Protein AF-A0A329B4J7-F1 (afdb_monomer)

pLDDT: mean 70.54, std 18.76, range [39.28, 95.19]

Foldseek 3Di:
DDPVVVLVVLVVLLVVLLVQLLVCVPPNVPSNLVSLVVNVVSLVVNVVVVVVCPPDDDDLDDDPVCVPPPDLVVVLSVLVVVLSVLSVQLSVLSVCLVDVLPVVVVVVVVVDPPPPPDDDDDDPPPSVVVSVVVNVVSVVSNVVSSVVSVVSVVVSVCSVVVVCVVVVVCVVVDDDDPPPPDDDDDDDDDDDDDD

Solvent-accessible surface area (backbone atoms only — not comparable to full-atom values): 11737 Å² total; per-residue (Å²): 133,67,69,72,57,57,57,50,49,57,48,52,51,46,52,52,36,47,49,50,23,61,72,21,54,84,89,28,56,71,58,17,52,55,28,46,54,51,37,52,54,50,48,52,52,48,51,52,59,63,67,68,58,78,82,83,77,78,69,94,66,74,54,80,79,50,76,74,47,96,42,73,71,50,54,54,49,53,50,53,51,50,38,53,50,27,53,51,49,26,51,50,41,51,57,49,66,76,55,36,79,57,56,51,51,51,52,51,60,70,67,51,73,89,83,77,84,71,87,78,89,88,78,78,61,65,66,54,50,54,48,53,53,50,52,53,52,44,50,55,49,27,54,52,32,46,54,52,30,51,52,48,50,50,50,50,52,48,53,57,61,67,70,51,55,75,67,55,48,52,70,70,56,55,81,76,77,75,78,77,78,81,74,81,82,81,79,87,80,80,84,84,86,80,134

Secondary structure (DSSP, 8-state):
--HHHHHHHHHHHHHHHHHHHHHTTTT-HHHHHHHHHHHHHHHHHHHHHHHTT-S----SS--TTTTT---HHHHHHHHHHHHHHHHHHHHHHHHHHHHHHHHHHHHHHTTS-TT-----S---SHHHHHHHHHHHHHHHHHHHHHHHHHHHHHHHHHHHHHHSHHHHHHHHS---------PPPPPPPPP----

Sequence (195 aa):
MLPFTRFRLLHWSLVIVFLVAYLTGDDGELLHVWTGYALIALLVVRLLVSLSGAAGFSPLIPRRATLRARNATTASRVLVLALVLGIIGTSVSGVLMIDNARAIGLAAAQAVPAAHASDGDDADGDERDAGLIASGSLEELHEFLANATLALAGLHVVLLFGWRRPLALTTLFGPGRRRTVSRPAATPSTPSAES

Radius of gyration: 30.39 Å; Cα contacts (8 Å, |Δi|>4): 72; chains: 1; bounding box: 97×36×99 Å

Mean predicted aligned error: 16.51 Å

Structure (mmCIF, N/CA/C/O backbone):
data_AF-A0A329B4J7-F1
#
_entry.id   AF-A0A329B4J7-F1
#
loop_
_atom_site.group_PDB
_atom_site.id
_atom_site.type_symbol
_atom_site.label_atom_id
_atom_site.label_alt_id
_atom_site.label_comp_id
_atom_site.label_asym_id
_atom_site.label_entity_id
_atom_site.label_seq_id
_atom_site.pdbx_PDB_ins_code
_atom_site.Cartn_x
_atom_site.Cartn_y
_atom_site.Cartn_z
_atom_site.occupancy
_atom_site.B_iso_or_equiv
_atom_site.auth_seq_id
_atom_site.auth_comp_id
_atom_site.auth_asym_id
_atom_site.auth_atom_id
_atom_site.pdbx_PDB_model_num
ATOM 1 N N . MET A 1 1 ? -12.438 19.976 10.744 1.00 49.81 1 MET A N 1
ATOM 2 C CA . MET A 1 1 ? -12.552 18.816 9.827 1.00 49.81 1 MET A CA 1
ATOM 3 C C . MET A 1 1 ? -12.081 17.568 10.561 1.00 49.81 1 MET A C 1
ATOM 5 O O . MET A 1 1 ? -10.954 17.559 11.041 1.00 49.81 1 MET A O 1
ATOM 9 N N . LEU A 1 2 ? -12.969 16.590 10.752 1.00 49.59 2 LEU A N 1
ATOM 10 C CA . LEU A 1 2 ? -12.799 15.501 11.722 1.00 49.59 2 LEU A CA 1
ATOM 11 C C . LEU A 1 2 ? -11.605 14.588 11.363 1.00 49.59 2 LEU A C 1
ATOM 13 O O . LEU A 1 2 ? -11.504 14.150 10.215 1.00 49.59 2 LEU A O 1
ATOM 17 N N . PRO A 1 3 ? -10.715 14.265 12.322 1.00 60.75 3 PRO A N 1
ATOM 18 C CA . PRO A 1 3 ? -9.494 13.486 12.082 1.00 60.75 3 PRO A CA 1
ATOM 19 C C . PRO A 1 3 ? -9.776 12.120 11.440 1.00 60.75 3 PRO A C 1
ATOM 21 O O . PRO A 1 3 ? -9.028 11.685 10.571 1.00 60.75 3 PRO A O 1
ATOM 24 N N . PHE A 1 4 ? -10.908 11.493 11.771 1.00 60.47 4 PHE A N 1
ATOM 25 C CA . PHE A 1 4 ? -11.341 10.204 11.222 1.00 60.47 4 PHE A CA 1
ATOM 26 C C . PHE A 1 4 ? -11.465 10.168 9.693 1.00 60.47 4 PHE A C 1
ATOM 28 O O . PHE A 1 4 ? -11.165 9.140 9.083 1.00 60.47 4 PHE A O 1
ATOM 35 N N . THR A 1 5 ? -11.867 11.271 9.056 1.00 68.25 5 THR A N 1
ATOM 36 C CA . THR A 1 5 ? -11.994 11.325 7.593 1.00 68.25 5 THR A CA 1
ATOM 37 C C . THR A 1 5 ? -10.620 11.300 6.930 1.00 68.25 5 THR A C 1
ATOM 39 O O 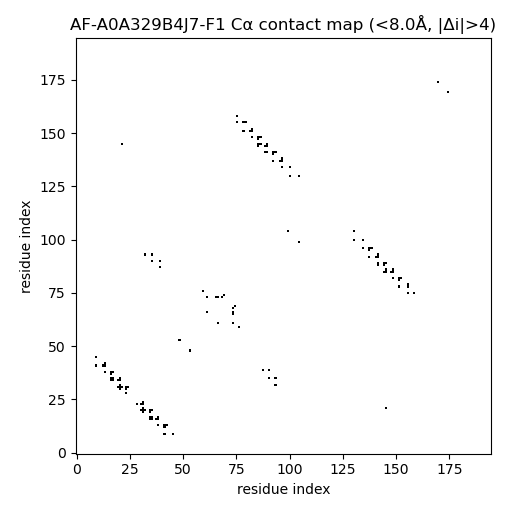. THR A 1 5 ? -10.436 10.603 5.939 1.00 68.25 5 THR A O 1
ATOM 42 N N . ARG A 1 6 ? -9.620 11.969 7.521 1.00 75.19 6 ARG A N 1
ATOM 43 C CA . ARG A 1 6 ? -8.251 12.034 6.980 1.00 75.19 6 ARG A CA 1
ATOM 44 C C . ARG A 1 6 ? -7.589 10.656 6.930 1.00 75.19 6 ARG A C 1
ATOM 46 O O . ARG A 1 6 ? -6.992 10.303 5.922 1.00 75.19 6 ARG A O 1
ATOM 53 N N . PHE A 1 7 ? -7.761 9.844 7.974 1.00 76.69 7 PHE A N 1
ATOM 54 C CA . PHE A 1 7 ? -7.221 8.478 8.014 1.00 76.69 7 PHE A CA 1
ATOM 55 C C . PHE A 1 7 ? -7.860 7.549 6.983 1.00 76.69 7 PHE A C 1
ATOM 57 O O . PHE A 1 7 ? -7.169 6.734 6.370 1.00 76.69 7 PHE A O 1
ATOM 64 N N . ARG A 1 8 ? -9.179 7.665 6.790 1.00 82.44 8 ARG A N 1
ATOM 65 C CA . ARG A 1 8 ? -9.894 6.889 5.771 1.00 82.44 8 ARG A CA 1
ATOM 66 C C . ARG A 1 8 ? -9.455 7.304 4.377 1.00 82.44 8 ARG A C 1
ATOM 68 O O . ARG A 1 8 ? -9.167 6.424 3.580 1.00 82.44 8 ARG A O 1
ATOM 75 N N . LEU A 1 9 ? -9.341 8.606 4.121 1.00 85.81 9 LEU A N 1
ATOM 76 C CA . LEU A 1 9 ? -8.836 9.125 2.853 1.00 85.81 9 LEU A CA 1
ATOM 77 C C . LEU A 1 9 ? -7.431 8.586 2.567 1.00 85.81 9 LEU A C 1
ATOM 79 O O . LEU A 1 9 ? -7.257 7.935 1.551 1.00 85.81 9 LEU A O 1
ATOM 83 N N . LEU A 1 10 ? -6.478 8.719 3.497 1.00 86.38 10 LEU A N 1
ATOM 84 C CA . LEU A 1 10 ? -5.117 8.186 3.318 1.00 86.38 10 LEU A CA 1
ATOM 85 C C . LEU A 1 10 ? -5.090 6.669 3.083 1.00 86.38 10 LEU A C 1
ATOM 87 O O . LEU A 1 10 ? -4.273 6.176 2.312 1.00 86.38 10 LEU A O 1
ATOM 91 N N . HIS A 1 11 ? -5.961 5.909 3.751 1.00 87.62 11 HIS A N 1
ATOM 92 C CA . HIS A 1 11 ? -6.064 4.470 3.519 1.00 87.62 11 HIS A CA 1
ATOM 93 C C . HIS A 1 11 ? -6.611 4.140 2.132 1.00 87.62 11 HIS A C 1
ATOM 95 O O . HIS A 1 11 ? -5.997 3.345 1.430 1.00 87.62 11 HIS A O 1
ATOM 101 N N . TRP A 1 12 ? -7.725 4.758 1.739 1.00 91.62 12 TRP A N 1
ATOM 102 C CA . TRP A 1 12 ? -8.333 4.534 0.431 1.00 91.62 12 TRP A CA 1
ATOM 103 C C . TRP A 1 12 ? -7.434 5.020 -0.703 1.00 91.62 12 TRP A C 1
ATOM 105 O O . TRP A 1 12 ? -7.311 4.319 -1.698 1.00 91.62 12 TRP A O 1
ATOM 115 N N . SER A 1 13 ? -6.734 6.144 -0.532 1.00 91.50 13 SER A N 1
ATOM 116 C CA . SER A 1 13 ? -5.710 6.600 -1.475 1.00 91.50 13 SER A CA 1
ATOM 117 C C . SER A 1 13 ? -4.606 5.559 -1.645 1.00 91.50 13 SER A C 1
ATOM 119 O O . SER A 1 13 ? -4.257 5.242 -2.774 1.00 91.50 13 SER A O 1
ATOM 121 N N . LEU A 1 14 ? -4.101 4.977 -0.551 1.00 91.50 14 LEU A N 1
ATOM 122 C CA . LEU A 1 14 ? -3.065 3.942 -0.616 1.00 91.50 14 LEU A CA 1
ATOM 123 C C . LEU A 1 14 ? -3.562 2.674 -1.327 1.00 91.50 14 LEU A C 1
ATOM 125 O O . LEU A 1 14 ? -2.832 2.109 -2.129 1.00 91.50 14 LEU A O 1
ATOM 129 N N . VAL A 1 15 ? -4.810 2.264 -1.079 1.00 92.81 15 VAL A N 1
ATOM 130 C CA . VAL A 1 15 ? -5.433 1.119 -1.766 1.00 92.81 15 VAL A CA 1
ATOM 131 C C . VAL A 1 15 ? -5.601 1.390 -3.262 1.00 92.81 15 VAL A C 1
ATOM 133 O O . VAL A 1 15 ? -5.251 0.536 -4.067 1.00 92.81 15 VAL A O 1
ATOM 136 N N . ILE A 1 16 ? -6.114 2.565 -3.638 1.00 94.31 16 ILE A N 1
ATOM 137 C CA . ILE A 1 16 ? -6.333 2.930 -5.044 1.00 94.31 16 ILE A CA 1
ATOM 138 C C . ILE A 1 16 ? -4.999 2.998 -5.784 1.00 94.31 16 ILE A C 1
ATOM 140 O O . ILE A 1 16 ? -4.868 2.381 -6.833 1.00 94.31 16 ILE A O 1
ATOM 144 N N . VAL A 1 17 ? -4.004 3.700 -5.236 1.00 95.19 17 VAL A N 1
ATOM 145 C CA . VAL A 1 17 ? -2.692 3.832 -5.884 1.00 95.19 17 VAL A CA 1
ATOM 146 C C . VAL A 1 17 ? -1.991 2.479 -5.989 1.00 95.19 17 VAL A C 1
ATOM 148 O O . VAL A 1 17 ? -1.454 2.175 -7.046 1.00 95.19 17 VAL A O 1
ATOM 151 N N . PHE A 1 18 ? -2.052 1.640 -4.948 1.00 93.31 18 PHE A N 1
ATOM 152 C CA . PHE A 1 18 ? -1.517 0.276 -5.004 1.00 93.31 18 PHE A CA 1
ATOM 153 C C . PHE A 1 18 ? -2.190 -0.561 -6.098 1.00 93.31 18 PHE A C 1
ATOM 155 O O . PHE A 1 18 ? -1.509 -1.250 -6.849 1.00 93.31 18 PHE A O 1
ATOM 162 N N . LEU A 1 19 ? -3.520 -0.490 -6.207 1.00 93.38 19 LEU A N 1
ATOM 163 C CA . LEU A 1 19 ? -4.261 -1.243 -7.215 1.00 93.38 19 LEU A CA 1
ATOM 164 C C . LEU A 1 19 ? -3.943 -0.759 -8.633 1.00 93.38 19 LEU A C 1
ATOM 166 O O . LEU A 1 19 ? -3.767 -1.585 -9.519 1.00 93.38 19 LEU A O 1
ATOM 170 N N . VAL A 1 20 ? -3.849 0.558 -8.843 1.00 94.56 20 VAL A N 1
ATOM 171 C CA . VAL A 1 20 ? -3.441 1.116 -10.139 1.00 94.56 20 VAL A CA 1
ATOM 172 C C . VAL A 1 20 ? -2.029 0.652 -10.479 1.00 94.56 20 VAL A C 1
ATOM 174 O O . VAL A 1 20 ? -1.850 0.122 -11.565 1.00 94.56 20 VAL A O 1
ATOM 177 N N . ALA A 1 21 ? -1.074 0.757 -9.547 1.00 93.00 21 ALA A N 1
ATOM 178 C CA . ALA A 1 21 ? 0.297 0.300 -9.762 1.00 93.00 21 ALA A CA 1
ATOM 179 C C . ALA A 1 21 ? 0.350 -1.182 -10.159 1.00 93.00 21 ALA A C 1
ATOM 181 O O . ALA A 1 21 ? 1.019 -1.527 -11.127 1.00 93.00 21 ALA A O 1
ATOM 182 N N . TYR A 1 22 ? -0.399 -2.046 -9.466 1.00 90.88 22 TYR A N 1
ATOM 183 C CA . TYR A 1 22 ? -0.470 -3.471 -9.794 1.00 90.88 22 TYR A CA 1
ATOM 184 C C . TYR A 1 22 ? -1.041 -3.720 -11.198 1.00 90.88 22 TYR A C 1
ATOM 186 O O . TYR A 1 22 ? -0.472 -4.485 -11.963 1.00 90.88 22 TYR A O 1
ATOM 194 N N . LEU A 1 23 ? -2.137 -3.045 -11.563 1.00 92.31 23 LEU A N 1
ATOM 195 C CA . LEU A 1 23 ? -2.777 -3.218 -12.873 1.00 92.31 23 LEU A CA 1
ATOM 196 C C . LEU A 1 23 ? -1.964 -2.633 -14.033 1.00 92.31 23 LEU A C 1
ATOM 198 O O . LEU A 1 23 ? -2.123 -3.075 -15.164 1.00 92.31 23 LEU A O 1
ATOM 202 N N . THR A 1 24 ? -1.131 -1.624 -13.778 1.00 92.31 24 THR A N 1
ATOM 203 C CA . THR A 1 24 ? -0.267 -1.016 -14.798 1.00 92.31 24 THR A CA 1
ATOM 204 C C . THR A 1 24 ? 1.116 -1.660 -14.878 1.00 92.31 24 THR A C 1
ATOM 206 O O . THR A 1 24 ? 1.938 -1.159 -15.635 1.00 92.31 24 THR A O 1
ATOM 209 N N . GLY A 1 25 ? 1.395 -2.707 -14.091 1.00 85.75 25 GLY A N 1
ATOM 210 C CA . GLY A 1 25 ? 2.714 -3.346 -14.024 1.00 85.75 25 GLY A CA 1
ATOM 211 C C . GLY A 1 25 ? 3.194 -3.919 -15.357 1.00 85.75 25 GLY A C 1
ATOM 212 O O . GLY A 1 25 ? 4.357 -3.738 -15.691 1.00 85.75 25 GLY A O 1
ATOM 213 N N . ASP A 1 26 ? 2.286 -4.511 -16.137 1.00 81.62 26 ASP A N 1
ATOM 214 C CA . ASP A 1 26 ? 2.650 -5.237 -17.361 1.00 81.62 26 ASP A CA 1
ATOM 215 C C . ASP A 1 26 ? 2.710 -4.323 -18.602 1.00 81.62 26 ASP A C 1
ATOM 217 O O . ASP A 1 26 ? 3.694 -4.316 -19.335 1.00 81.62 26 ASP A O 1
ATOM 221 N N . ASP A 1 27 ? 1.670 -3.510 -18.833 1.00 80.94 27 ASP A N 1
ATOM 222 C CA . ASP A 1 27 ? 1.519 -2.707 -20.065 1.00 80.94 27 ASP A CA 1
ATOM 223 C C . ASP A 1 27 ? 1.862 -1.215 -19.883 1.00 80.94 27 ASP A C 1
ATOM 225 O O . ASP A 1 27 ? 1.901 -0.438 -20.840 1.00 80.94 27 ASP A O 1
ATOM 229 N N . GLY A 1 28 ? 2.037 -0.770 -18.638 1.00 81.25 28 GLY A N 1
ATOM 230 C CA . GLY A 1 28 ? 2.017 0.640 -18.260 1.00 81.25 28 GLY A CA 1
ATOM 231 C C . GLY A 1 28 ? 3.245 1.080 -17.480 1.00 81.25 28 GLY A C 1
ATOM 232 O O . GLY A 1 28 ? 3.077 1.832 -16.525 1.00 81.25 28 GLY A O 1
ATOM 233 N N . GLU A 1 29 ? 4.448 0.659 -17.880 1.00 82.12 29 GLU A N 1
ATOM 234 C CA . GLU A 1 29 ? 5.714 0.856 -17.148 1.00 82.12 29 GLU A CA 1
ATOM 235 C C . GLU A 1 29 ? 5.877 2.276 -16.574 1.00 82.12 29 GLU A C 1
ATOM 237 O O . GLU A 1 29 ? 6.096 2.455 -15.376 1.00 82.12 29 GLU A O 1
ATOM 242 N N . LEU A 1 30 ? 5.657 3.317 -17.387 1.00 88.62 30 LEU A N 1
ATOM 243 C CA . LEU A 1 30 ? 5.743 4.702 -16.914 1.00 88.62 30 LEU A CA 1
ATOM 244 C C . LEU A 1 30 ? 4.709 4.999 -15.813 1.00 88.62 30 LEU A C 1
ATOM 246 O O . LEU A 1 30 ? 5.042 5.581 -14.780 1.00 88.62 30 LEU A O 1
ATOM 250 N N . LEU A 1 31 ? 3.450 4.600 -16.010 1.00 91.06 31 LEU A N 1
ATOM 251 C CA . LEU A 1 31 ? 2.401 4.775 -15.002 1.00 91.06 31 LEU A CA 1
ATOM 252 C C . LEU A 1 31 ? 2.687 3.947 -13.746 1.00 91.06 31 LEU A C 1
ATOM 254 O O . LEU A 1 31 ? 2.472 4.454 -12.645 1.00 91.06 31 LEU A O 1
ATOM 258 N N . HIS A 1 32 ? 3.208 2.729 -13.883 1.00 92.88 32 HIS A N 1
ATOM 259 C CA . HIS A 1 32 ? 3.621 1.877 -12.773 1.00 92.88 32 HIS A CA 1
ATOM 260 C C . HIS A 1 32 ? 4.713 2.548 -11.930 1.00 92.88 32 HIS A C 1
ATOM 262 O O . HIS A 1 32 ? 4.569 2.657 -10.714 1.00 92.88 32 HIS A O 1
ATOM 268 N N . VAL A 1 33 ? 5.745 3.110 -12.565 1.00 90.19 33 VAL A N 1
ATOM 269 C CA . VAL A 1 33 ? 6.826 3.833 -11.876 1.00 90.19 33 VAL A CA 1
ATOM 270 C C . VAL A 1 33 ? 6.290 5.058 -11.125 1.00 90.19 33 VAL A C 1
ATOM 272 O O . VAL A 1 33 ? 6.534 5.224 -9.925 1.00 90.19 33 VAL A O 1
ATOM 275 N N . TRP A 1 34 ? 5.497 5.906 -11.788 1.00 93.00 34 TRP A N 1
ATOM 276 C CA . TRP A 1 34 ? 4.923 7.102 -11.156 1.00 93.00 34 TRP A CA 1
ATOM 277 C C . TRP A 1 34 ? 3.969 6.761 -10.008 1.00 93.00 34 TRP A C 1
ATOM 279 O O . TRP A 1 34 ? 3.989 7.412 -8.957 1.00 93.00 34 TRP A O 1
ATOM 289 N N . THR A 1 35 ? 3.140 5.733 -10.180 1.00 93.75 35 THR A N 1
ATOM 290 C CA . THR A 1 35 ? 2.228 5.267 -9.127 1.00 93.75 35 THR A CA 1
ATOM 291 C C . THR A 1 35 ? 2.980 4.580 -7.990 1.00 93.75 35 THR A C 1
ATOM 293 O O . THR A 1 35 ? 2.594 4.762 -6.836 1.00 93.75 35 THR A O 1
ATOM 296 N N . GLY A 1 36 ? 4.104 3.917 -8.264 1.00 91.88 36 GLY A N 1
ATOM 297 C CA . GLY A 1 36 ? 5.046 3.415 -7.264 1.00 91.88 36 GLY A CA 1
ATOM 298 C C . GLY A 1 36 ? 5.621 4.533 -6.390 1.00 91.88 36 GLY A C 1
ATOM 299 O O . GLY A 1 36 ? 5.551 4.459 -5.160 1.00 91.88 36 GLY A O 1
ATOM 300 N N . TYR A 1 37 ? 6.087 5.636 -6.982 1.00 92.38 37 TYR A N 1
ATOM 301 C CA . TYR A 1 37 ? 6.542 6.799 -6.205 1.00 92.38 37 TYR A CA 1
ATOM 302 C C . TYR A 1 37 ? 5.415 7.449 -5.396 1.00 92.38 37 TYR A C 1
ATOM 304 O O . TYR A 1 37 ? 5.611 7.806 -4.228 1.00 92.38 37 TYR A O 1
ATOM 312 N N . ALA A 1 38 ? 4.217 7.561 -5.975 1.00 94.44 38 ALA A N 1
ATOM 313 C CA . ALA A 1 38 ? 3.044 8.043 -5.251 1.00 94.44 38 ALA A CA 1
ATOM 314 C C . ALA A 1 38 ? 2.696 7.126 -4.063 1.00 94.44 38 ALA A C 1
ATOM 316 O O . ALA A 1 38 ? 2.362 7.617 -2.979 1.00 94.44 38 ALA A O 1
ATOM 317 N N . LEU A 1 39 ? 2.820 5.806 -4.234 1.00 94.88 39 LEU A N 1
ATOM 318 C CA . LEU A 1 39 ? 2.601 4.813 -3.186 1.00 94.88 39 LEU A CA 1
ATOM 319 C C . LEU A 1 39 ? 3.609 4.981 -2.045 1.00 94.88 39 LEU A C 1
ATOM 321 O O . LEU A 1 39 ? 3.200 5.015 -0.883 1.00 94.88 39 LEU A O 1
ATOM 325 N N . ILE A 1 40 ? 4.897 5.151 -2.364 1.00 93.88 40 ILE A N 1
ATOM 326 C CA . ILE A 1 40 ? 5.963 5.400 -1.381 1.00 93.88 40 ILE A CA 1
ATOM 327 C C . ILE A 1 40 ? 5.672 6.675 -0.588 1.00 93.88 40 ILE A C 1
ATOM 329 O O . ILE A 1 40 ? 5.688 6.655 0.645 1.00 93.88 40 ILE A O 1
ATOM 333 N N . ALA A 1 41 ? 5.347 7.777 -1.268 1.00 93.25 41 ALA A N 1
ATOM 334 C CA . ALA A 1 41 ? 5.036 9.044 -0.612 1.00 93.25 41 ALA A CA 1
ATOM 335 C C . ALA A 1 41 ? 3.831 8.913 0.338 1.00 93.25 41 ALA A C 1
ATOM 337 O O . ALA A 1 41 ? 3.895 9.329 1.500 1.00 93.25 41 ALA A O 1
ATOM 338 N N . LEU A 1 42 ? 2.746 8.277 -0.119 1.00 92.88 42 LEU A N 1
ATOM 339 C CA . LEU A 1 42 ? 1.559 8.020 0.701 1.00 92.88 42 LEU A CA 1
ATOM 340 C C . LEU A 1 42 ? 1.862 7.106 1.891 1.00 92.88 42 LEU A C 1
ATOM 342 O O . LEU A 1 42 ? 1.337 7.335 2.986 1.00 92.88 42 LEU A O 1
ATOM 346 N N . LEU A 1 43 ? 2.704 6.091 1.699 1.00 91.75 43 LEU A N 1
ATOM 347 C CA . LEU A 1 43 ? 3.140 5.192 2.758 1.00 91.75 43 LEU A CA 1
ATOM 348 C C . LEU A 1 43 ? 3.931 5.959 3.822 1.00 91.75 43 LEU A C 1
ATOM 350 O O . LEU A 1 43 ? 3.586 5.872 4.999 1.00 91.75 43 LEU A O 1
ATOM 354 N N . VAL A 1 44 ? 4.911 6.776 3.433 1.00 90.88 44 VAL A N 1
ATOM 355 C CA . VAL A 1 44 ? 5.689 7.610 4.366 1.00 90.88 44 VAL A CA 1
ATOM 356 C C . VAL A 1 44 ? 4.772 8.540 5.155 1.00 90.88 44 VAL A C 1
ATOM 358 O O . VAL A 1 44 ? 4.813 8.535 6.386 1.00 90.88 44 VAL A O 1
ATOM 361 N N . VAL A 1 45 ? 3.883 9.275 4.480 1.00 89.31 45 VAL A N 1
ATOM 362 C CA . VAL A 1 45 ? 2.898 10.142 5.149 1.00 89.31 45 VAL A CA 1
ATOM 363 C C . VAL A 1 45 ? 2.051 9.336 6.132 1.00 89.31 45 VAL A C 1
ATOM 365 O O . VAL A 1 45 ? 1.844 9.758 7.269 1.00 89.31 45 VAL A O 1
ATOM 368 N N . ARG A 1 46 ? 1.591 8.145 5.739 1.00 85.56 46 ARG A N 1
ATOM 369 C CA . ARG A 1 46 ? 0.804 7.265 6.607 1.00 85.56 46 ARG A CA 1
ATOM 370 C C . ARG A 1 46 ? 1.585 6.824 7.843 1.00 85.56 46 ARG A C 1
ATOM 372 O O . ARG A 1 46 ? 1.012 6.844 8.934 1.00 85.56 46 ARG A O 1
ATOM 379 N N . LEU A 1 47 ? 2.852 6.438 7.700 1.00 85.12 47 LEU A N 1
ATOM 380 C CA . LEU A 1 47 ? 3.696 6.076 8.840 1.00 85.12 47 LEU A CA 1
ATOM 381 C C . LEU A 1 47 ? 3.916 7.282 9.753 1.00 85.12 47 LEU A C 1
ATOM 383 O O . LEU A 1 47 ? 3.724 7.147 10.957 1.00 85.12 47 LEU A O 1
ATOM 387 N N . LEU A 1 48 ? 4.220 8.462 9.206 1.00 85.25 48 LEU A N 1
ATOM 388 C CA . LEU A 1 48 ? 4.401 9.692 9.986 1.00 85.25 48 LEU A CA 1
ATOM 389 C C . LEU A 1 48 ? 3.140 10.062 10.772 1.00 85.25 48 LEU A C 1
ATOM 391 O O . LEU A 1 48 ? 3.226 10.360 11.963 1.00 85.25 48 LEU A O 1
ATOM 395 N N . VAL A 1 49 ? 1.961 9.987 10.149 1.00 79.56 49 VAL A N 1
ATOM 396 C CA . VAL A 1 49 ? 0.672 10.238 10.818 1.00 79.56 49 VAL A CA 1
ATOM 397 C C . VAL A 1 49 ? 0.377 9.167 11.878 1.00 79.56 49 VAL A C 1
ATOM 399 O O . VAL A 1 49 ? -0.164 9.473 12.940 1.00 79.56 49 VAL A O 1
ATOM 402 N N . SER A 1 50 ? 0.753 7.910 11.628 1.00 71.31 50 SER A N 1
ATOM 403 C CA . SER A 1 50 ? 0.625 6.838 12.619 1.00 71.31 50 SER A CA 1
ATOM 404 C C . SER A 1 50 ? 1.588 7.007 13.799 1.00 71.31 50 SER A C 1
ATOM 406 O O . SER A 1 50 ? 1.243 6.616 14.913 1.00 71.31 50 SER A O 1
ATOM 408 N N . LEU A 1 51 ? 2.784 7.555 13.565 1.00 69.00 51 LEU A N 1
ATOM 409 C CA . LEU A 1 51 ? 3.833 7.733 14.572 1.00 69.00 51 LEU A CA 1
ATOM 410 C C . LEU A 1 51 ? 3.618 8.994 15.416 1.00 69.00 51 LEU A C 1
ATOM 412 O O . LEU A 1 51 ? 3.901 8.991 16.609 1.00 69.00 51 LEU A O 1
ATOM 416 N N . SER A 1 52 ? 3.046 10.043 14.821 1.00 67.94 52 SER A N 1
ATOM 417 C CA . SER A 1 52 ? 2.697 11.302 15.498 1.00 67.94 52 SER A CA 1
ATOM 418 C C . SER A 1 52 ? 1.522 11.181 16.476 1.00 67.94 52 SER A C 1
ATOM 420 O O . SER A 1 52 ? 1.153 12.164 17.113 1.00 67.94 52 SER A O 1
ATOM 422 N N . GLY A 1 53 ? 0.972 9.975 16.666 1.00 56.16 53 GLY A N 1
ATOM 423 C CA . GLY A 1 53 ? 0.238 9.640 17.883 1.00 56.16 53 GLY A CA 1
ATOM 424 C C . GLY A 1 53 ? -0.972 10.532 18.159 1.00 56.16 53 GLY A C 1
ATOM 425 O O . GLY A 1 53 ? -1.198 10.900 19.310 1.00 56.16 53 GLY A O 1
ATOM 426 N N . ALA A 1 54 ? -1.771 10.870 17.141 1.00 47.81 54 ALA A N 1
ATOM 427 C CA . ALA A 1 54 ? -3.074 11.496 17.357 1.00 47.81 54 ALA A CA 1
ATOM 428 C C . ALA A 1 54 ? -3.975 10.536 18.165 1.00 47.81 54 ALA A C 1
ATOM 430 O O . ALA A 1 54 ? -4.599 9.633 17.612 1.00 47.81 54 ALA A O 1
ATOM 431 N N . ALA A 1 55 ? -3.933 10.713 19.490 1.00 46.28 55 ALA A N 1
ATOM 432 C CA . ALA A 1 55 ? -4.728 10.129 20.568 1.00 46.28 55 ALA A CA 1
ATOM 433 C C . ALA A 1 55 ? -5.646 8.955 20.170 1.00 46.28 55 ALA A C 1
ATOM 435 O O . ALA A 1 55 ? -6.809 9.159 19.822 1.00 46.28 55 ALA A O 1
ATOM 436 N N . GLY A 1 56 ? -5.155 7.712 20.280 1.00 48.66 56 GLY A N 1
ATOM 437 C CA . GLY A 1 56 ? -6.061 6.557 20.231 1.00 48.66 56 GLY A CA 1
ATOM 438 C C . GLY A 1 56 ? -5.502 5.175 19.898 1.00 48.66 56 GLY A C 1
ATOM 439 O O . GLY A 1 56 ? -6.294 4.235 19.891 1.00 48.66 56 GLY A O 1
ATOM 440 N N . PHE A 1 57 ? -4.203 4.989 19.631 1.00 51.22 57 PHE A N 1
ATOM 441 C CA . PHE A 1 57 ? -3.694 3.660 19.260 1.00 51.22 57 PHE A CA 1
ATOM 442 C C . PHE A 1 57 ? -2.825 2.980 20.321 1.00 51.22 57 PHE A C 1
ATOM 444 O O . PHE A 1 57 ? -1.773 3.458 20.732 1.00 51.22 57 PHE A O 1
ATOM 451 N N . SER A 1 58 ? -3.299 1.789 20.699 1.00 55.03 58 SER A N 1
ATOM 452 C CA . SER A 1 58 ? -2.534 0.696 21.296 1.00 55.03 58 SER A CA 1
ATOM 453 C C . SER A 1 58 ? -1.322 0.375 20.400 1.00 55.03 58 SER A C 1
ATOM 455 O O . SER A 1 58 ? -1.486 0.353 19.178 1.00 55.03 58 SER A O 1
ATOM 457 N N . PRO A 1 59 ? -0.128 0.138 20.970 1.00 53.41 59 PRO A N 1
ATOM 458 C CA . PRO A 1 59 ? 1.133 0.081 20.233 1.00 53.41 59 PRO A CA 1
ATOM 459 C C . PRO A 1 59 ? 1.110 -0.906 19.057 1.00 53.41 59 PRO A C 1
ATOM 461 O O . PRO A 1 59 ? 0.638 -2.039 19.188 1.00 53.41 59 PRO A O 1
ATOM 464 N N . LEU A 1 60 ? 1.682 -0.468 17.926 1.00 53.97 60 LEU A N 1
ATOM 465 C CA . LEU A 1 60 ? 1.930 -1.268 16.714 1.00 53.97 60 LEU A CA 1
ATOM 466 C C . LEU A 1 60 ? 2.811 -2.495 16.989 1.00 53.97 60 LEU A C 1
ATOM 468 O O . LEU A 1 60 ? 2.783 -3.461 16.236 1.00 53.97 60 LEU A O 1
ATOM 472 N N . ILE A 1 61 ? 3.560 -2.470 18.091 1.00 51.50 61 ILE A N 1
ATOM 473 C CA . ILE A 1 61 ? 4.416 -3.559 18.538 1.00 51.50 61 ILE A CA 1
ATOM 474 C C . ILE A 1 61 ? 3.626 -4.393 19.555 1.00 51.50 61 ILE A C 1
ATOM 476 O O . ILE A 1 61 ? 3.425 -3.947 20.692 1.00 51.50 61 ILE A O 1
ATOM 480 N N . PRO A 1 62 ? 3.160 -5.605 19.203 1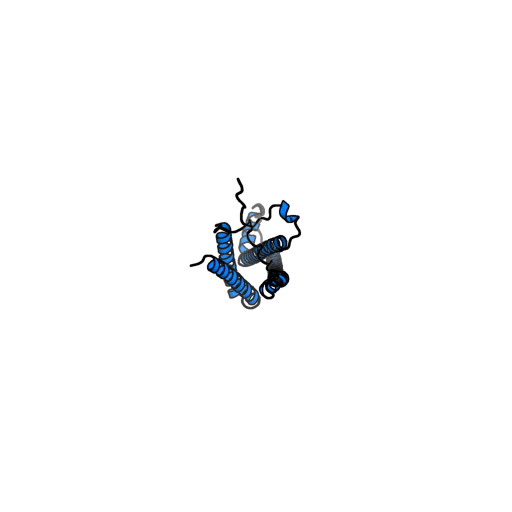.00 50.50 62 PRO A N 1
ATOM 481 C CA . PRO A 1 62 ? 2.634 -6.522 20.198 1.00 50.50 62 PRO A CA 1
ATOM 482 C C . PRO A 1 62 ? 3.765 -6.869 21.172 1.00 50.50 62 PRO A C 1
ATOM 484 O O . PRO A 1 62 ? 4.774 -7.471 20.809 1.00 50.50 62 PRO A O 1
ATOM 487 N N . ARG A 1 63 ? 3.611 -6.464 22.435 1.00 54.03 63 ARG A N 1
ATOM 488 C CA . ARG A 1 63 ? 4.497 -6.869 23.531 1.00 54.03 63 ARG A CA 1
ATOM 489 C C . ARG A 1 63 ? 4.599 -8.400 23.517 1.00 54.03 63 ARG A C 1
ATOM 491 O O . ARG A 1 63 ? 3.596 -9.081 23.337 1.00 54.03 63 ARG A O 1
ATOM 498 N N . ARG A 1 64 ? 5.805 -8.944 23.703 1.00 52.97 64 ARG A N 1
ATOM 499 C CA . ARG A 1 64 ? 6.144 -10.377 23.524 1.00 52.97 64 ARG A CA 1
ATOM 500 C C . ARG A 1 64 ? 5.198 -11.345 24.264 1.00 52.97 64 ARG A C 1
ATOM 502 O O . ARG A 1 64 ? 4.977 -12.461 23.813 1.00 52.97 64 ARG A O 1
ATOM 509 N N . ALA A 1 65 ? 4.572 -10.887 25.350 1.00 50.03 65 ALA A N 1
ATOM 510 C CA . ALA A 1 65 ? 3.557 -11.619 26.111 1.00 50.03 65 ALA A CA 1
ATOM 511 C C . ALA A 1 65 ? 2.222 -11.840 25.357 1.00 50.03 65 ALA A C 1
ATOM 513 O O . ALA A 1 65 ? 1.524 -12.812 25.630 1.00 50.03 65 ALA A O 1
ATOM 514 N N . THR A 1 66 ? 1.870 -10.988 24.389 1.00 48.66 66 THR A N 1
ATOM 515 C CA . THR A 1 66 ? 0.609 -11.044 23.622 1.00 48.66 66 THR A CA 1
ATOM 516 C C . THR A 1 66 ? 0.709 -11.899 22.352 1.00 48.66 66 THR A C 1
ATOM 518 O O . THR A 1 66 ? -0.317 -12.306 21.816 1.00 48.66 66 THR A O 1
ATOM 521 N N . LEU A 1 67 ? 1.927 -12.221 21.893 1.00 50.16 67 LEU A N 1
ATOM 522 C CA . LEU A 1 67 ? 2.180 -13.162 20.786 1.00 50.16 67 LEU A CA 1
ATOM 523 C C . LEU A 1 67 ? 1.764 -14.603 21.131 1.00 50.16 67 LEU A C 1
ATOM 525 O O . LEU A 1 67 ? 1.487 -15.394 20.235 1.00 50.16 67 LEU A O 1
ATOM 529 N N . ARG A 1 68 ? 1.669 -14.938 22.427 1.00 48.25 68 ARG A N 1
ATOM 530 C CA . ARG A 1 68 ? 1.197 -16.248 22.908 1.00 48.25 68 ARG A CA 1
ATOM 531 C C . ARG A 1 68 ? -0.326 -16.367 22.999 1.00 48.25 68 ARG A C 1
ATOM 533 O O . ARG A 1 68 ? -0.835 -17.475 23.135 1.00 48.25 68 ARG A O 1
ATOM 540 N N . ALA A 1 69 ? -1.054 -15.255 22.923 1.00 52.38 69 ALA A N 1
ATOM 541 C CA . ALA A 1 69 ? -2.508 -15.269 22.898 1.00 52.38 69 ALA A CA 1
ATOM 542 C C . ALA A 1 69 ? -2.974 -15.469 21.447 1.00 52.38 69 ALA A C 1
ATOM 544 O O . ALA A 1 69 ? -2.865 -14.557 20.623 1.00 52.38 69 ALA A O 1
ATOM 545 N N . ARG A 1 70 ? -3.482 -16.671 21.131 1.00 53.91 70 ARG A N 1
ATOM 546 C CA . ARG A 1 70 ? -4.127 -17.038 19.851 1.00 53.91 70 ARG A CA 1
ATOM 547 C C . ARG A 1 70 ? -5.484 -16.326 19.704 1.00 53.91 70 ARG A C 1
ATOM 549 O O . ARG A 1 70 ? -6.533 -16.945 19.570 1.00 53.91 70 ARG A O 1
ATOM 556 N N . ASN A 1 71 ? -5.472 -15.000 19.754 1.00 64.81 71 ASN A N 1
ATOM 557 C CA . ASN A 1 71 ? -6.673 -14.183 19.696 1.00 64.81 71 ASN A CA 1
ATOM 558 C C . ASN A 1 71 ? -6.728 -13.525 18.313 1.00 64.81 71 ASN A C 1
ATOM 560 O O . ASN A 1 71 ? -5.718 -13.026 17.816 1.00 64.81 71 ASN A O 1
ATOM 564 N N . ALA A 1 72 ? -7.911 -13.495 17.695 1.00 65.44 72 ALA A N 1
ATOM 565 C CA . ALA A 1 72 ? -8.115 -12.970 16.339 1.00 65.44 72 ALA A CA 1
ATOM 566 C C . ALA A 1 72 ? -7.588 -11.531 16.147 1.00 65.44 72 ALA A C 1
ATOM 568 O O . ALA A 1 72 ? -7.152 -11.157 15.062 1.00 65.44 72 ALA A O 1
ATOM 569 N N . THR A 1 73 ? -7.549 -10.735 17.218 1.00 70.31 73 THR A N 1
ATOM 570 C CA . THR A 1 73 ? -6.995 -9.374 17.222 1.00 70.31 73 THR A CA 1
ATOM 571 C C . THR A 1 73 ? -5.479 -9.332 17.020 1.00 70.31 73 THR A C 1
ATOM 573 O O . THR A 1 73 ? -4.984 -8.421 16.357 1.00 70.31 73 THR A O 1
ATOM 576 N N . THR A 1 74 ? -4.734 -10.306 17.549 1.00 75.06 74 THR A N 1
ATOM 577 C CA . THR A 1 74 ? -3.287 -10.436 17.321 1.00 75.06 74 THR A CA 1
ATOM 578 C C . THR A 1 74 ? -3.021 -10.860 15.879 1.00 75.06 74 THR A C 1
ATOM 580 O O . THR A 1 74 ? -2.144 -10.289 15.236 1.00 75.06 74 THR A O 1
ATOM 583 N N . ALA A 1 75 ? -3.829 -11.782 15.342 1.00 77.38 75 ALA A N 1
ATOM 584 C CA . ALA A 1 75 ? -3.719 -12.228 13.952 1.00 77.38 75 ALA A CA 1
ATOM 585 C C . ALA A 1 75 ? -3.924 -11.070 12.960 1.00 77.38 75 ALA A C 1
ATOM 587 O O . ALA A 1 75 ? -3.089 -10.867 12.081 1.00 77.38 75 ALA A O 1
ATOM 588 N N . SER A 1 76 ? -4.956 -10.235 13.148 1.00 76.56 76 SER A N 1
ATOM 589 C CA . SER A 1 76 ? -5.151 -9.041 12.310 1.00 76.56 76 SER A CA 1
ATOM 590 C C . SER A 1 76 ? -3.987 -8.050 12.400 1.00 76.56 76 SER A C 1
ATOM 592 O O . SER A 1 76 ? -3.637 -7.437 11.397 1.00 76.56 76 SER A O 1
ATOM 594 N N . ARG A 1 77 ? -3.372 -7.879 13.579 1.00 80.50 77 ARG A N 1
ATOM 595 C CA . ARG A 1 77 ? -2.224 -6.969 13.752 1.00 80.50 77 ARG A CA 1
ATOM 596 C C . ARG A 1 77 ? -0.977 -7.481 13.039 1.00 80.50 77 ARG A C 1
ATOM 598 O O . ARG A 1 77 ? -0.334 -6.707 12.340 1.00 80.50 77 ARG A O 1
ATOM 605 N N . VAL A 1 78 ? -0.663 -8.768 13.193 1.00 85.50 78 VAL A N 1
ATOM 606 C CA . VAL A 1 78 ? 0.463 -9.408 12.496 1.00 85.50 78 VAL A CA 1
ATOM 607 C C . VAL A 1 78 ? 0.268 -9.321 10.986 1.00 85.50 78 VAL A C 1
ATOM 609 O O . VAL A 1 78 ? 1.206 -8.983 10.275 1.00 85.50 78 VAL A O 1
ATOM 612 N N . LEU A 1 79 ? -0.957 -9.529 10.503 1.00 88.31 79 LEU A N 1
ATOM 613 C CA . LEU A 1 79 ? -1.267 -9.407 9.084 1.00 88.31 79 LEU A CA 1
ATOM 614 C C . LEU A 1 79 ? -1.063 -7.986 8.550 1.00 88.31 79 LEU A C 1
ATOM 616 O O . LEU A 1 79 ? -0.478 -7.816 7.489 1.00 88.31 79 LEU A O 1
ATOM 620 N N . VAL A 1 80 ? -1.517 -6.959 9.276 1.00 87.19 80 VAL A N 1
ATOM 621 C CA . VAL A 1 80 ? -1.297 -5.561 8.865 1.00 87.19 80 VAL A CA 1
ATOM 622 C C . VAL A 1 80 ? 0.195 -5.226 8.839 1.00 87.19 80 VAL A C 1
ATOM 624 O O . VAL A 1 80 ? 0.643 -4.557 7.913 1.00 87.19 80 VAL A O 1
ATOM 627 N N . LEU A 1 81 ? 0.972 -5.709 9.814 1.00 87.62 81 LEU A N 1
ATOM 628 C CA . LEU A 1 81 ? 2.430 -5.558 9.802 1.00 87.62 81 LEU A CA 1
ATOM 629 C C . LEU A 1 81 ? 3.056 -6.265 8.594 1.00 87.62 81 LEU A C 1
ATOM 631 O O . LEU A 1 81 ? 3.893 -5.670 7.925 1.00 87.62 81 LEU A O 1
ATOM 635 N N . ALA A 1 82 ? 2.616 -7.487 8.283 1.00 89.94 82 ALA A N 1
ATOM 636 C CA . ALA A 1 82 ? 3.073 -8.227 7.111 1.00 89.94 82 ALA A CA 1
ATOM 637 C C . ALA A 1 82 ? 2.749 -7.487 5.804 1.00 89.94 82 ALA A C 1
ATOM 639 O O . ALA A 1 82 ? 3.612 -7.398 4.940 1.00 89.94 82 ALA A O 1
ATOM 640 N N . LEU A 1 83 ? 1.560 -6.883 5.683 1.00 91.44 83 LEU A N 1
A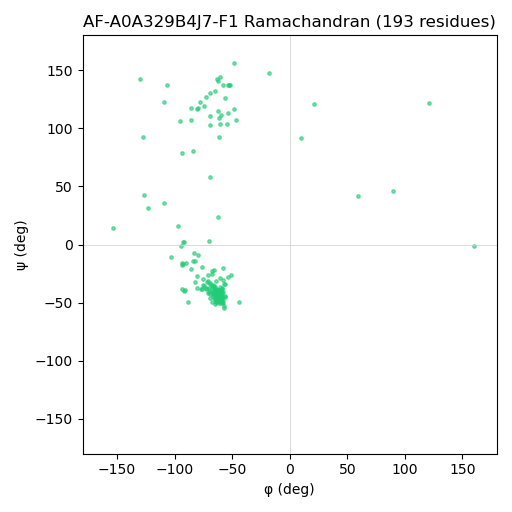TOM 641 C CA . LEU A 1 83 ? 1.209 -6.033 4.540 1.00 91.44 83 LEU A CA 1
ATOM 642 C C . LEU A 1 83 ? 2.137 -4.825 4.412 1.00 91.44 83 LEU A C 1
ATOM 644 O O . LEU A 1 83 ? 2.620 -4.543 3.325 1.00 91.44 83 LEU A O 1
ATOM 648 N N . VAL A 1 84 ? 2.374 -4.096 5.508 1.00 91.00 84 VAL A N 1
ATOM 649 C CA . VAL A 1 84 ? 3.253 -2.918 5.477 1.00 91.00 84 VAL A CA 1
ATOM 650 C C . VAL A 1 84 ? 4.669 -3.325 5.077 1.00 91.00 84 VAL A C 1
ATOM 652 O O . VAL A 1 84 ? 5.266 -2.660 4.241 1.00 91.00 84 VAL A O 1
ATOM 655 N N . LEU A 1 85 ? 5.184 -4.429 5.623 1.00 92.19 85 LEU A N 1
ATOM 656 C CA . LEU A 1 85 ? 6.492 -4.962 5.245 1.00 92.19 85 LEU A CA 1
ATOM 657 C C . LEU A 1 85 ? 6.536 -5.401 3.778 1.00 92.19 85 LEU A C 1
ATOM 659 O O . LEU A 1 85 ? 7.514 -5.097 3.104 1.00 92.19 85 LEU A O 1
ATOM 663 N N . GLY A 1 86 ? 5.482 -6.049 3.277 1.00 92.94 86 GLY A N 1
ATOM 664 C CA . GLY A 1 86 ? 5.357 -6.429 1.868 1.00 92.94 86 GLY A CA 1
ATOM 665 C C . GLY A 1 86 ? 5.408 -5.217 0.939 1.00 92.94 86 GLY A C 1
ATOM 666 O O . GLY A 1 86 ? 6.253 -5.173 0.054 1.00 92.94 86 GLY A O 1
ATOM 667 N N . ILE A 1 87 ? 4.604 -4.184 1.225 1.00 93.19 87 ILE A N 1
ATOM 668 C CA . ILE A 1 87 ? 4.583 -2.925 0.460 1.00 93.19 87 ILE A CA 1
ATOM 669 C C . ILE A 1 87 ? 5.948 -2.220 0.503 1.00 93.19 87 ILE A C 1
ATOM 671 O O . ILE A 1 87 ? 6.387 -1.670 -0.505 1.00 93.19 87 ILE A O 1
ATOM 675 N N . ILE A 1 88 ? 6.629 -2.209 1.655 1.00 93.31 88 ILE A N 1
ATOM 676 C CA . ILE A 1 88 ? 7.989 -1.659 1.757 1.00 93.31 88 ILE A CA 1
ATOM 677 C C . ILE A 1 88 ? 8.947 -2.473 0.879 1.00 93.31 88 ILE A C 1
ATOM 679 O O . ILE A 1 88 ? 9.712 -1.882 0.126 1.00 93.31 88 ILE A O 1
ATOM 683 N N . GLY A 1 89 ? 8.886 -3.805 0.939 1.00 92.19 89 GLY A N 1
ATOM 684 C CA . GLY A 1 89 ? 9.737 -4.697 0.150 1.00 92.19 89 GLY A CA 1
ATOM 685 C C . GLY A 1 89 ? 9.556 -4.530 -1.359 1.00 92.19 89 GLY A C 1
ATOM 686 O O . GLY A 1 89 ? 10.545 -4.367 -2.076 1.00 92.19 89 GLY A O 1
ATOM 687 N N . THR A 1 90 ? 8.314 -4.507 -1.851 1.00 92.94 90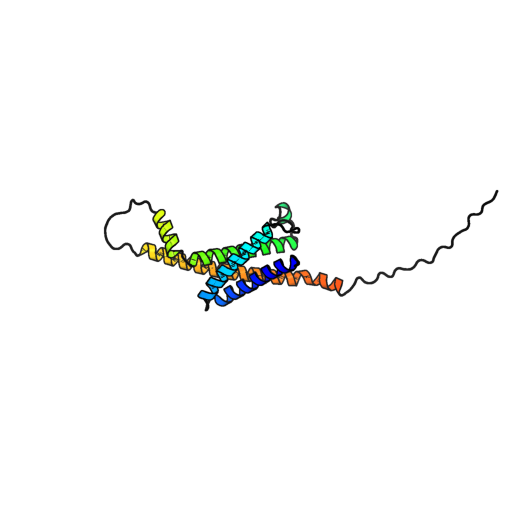 THR A N 1
ATOM 688 C CA . THR A 1 90 ? 8.027 -4.238 -3.272 1.00 92.94 90 THR A CA 1
ATOM 689 C C . THR A 1 90 ? 8.487 -2.847 -3.682 1.00 92.94 90 THR A C 1
ATOM 691 O O . THR A 1 90 ? 9.087 -2.676 -4.733 1.00 92.94 90 THR A O 1
ATOM 694 N N . SER A 1 91 ? 8.262 -1.840 -2.837 1.00 91.62 91 SER A N 1
ATOM 695 C CA . SER A 1 91 ? 8.682 -0.470 -3.145 1.00 91.62 91 SER A CA 1
ATOM 696 C C . SER A 1 91 ? 10.202 -0.345 -3.226 1.00 91.62 91 SER A C 1
ATOM 698 O O . SER A 1 91 ? 10.718 0.304 -4.129 1.00 91.62 91 SER A O 1
ATOM 700 N N . VAL A 1 92 ? 10.927 -0.974 -2.295 1.00 90.50 92 VAL A N 1
ATOM 701 C CA . VAL A 1 92 ? 12.394 -0.982 -2.298 1.00 90.50 92 VAL A CA 1
ATOM 702 C C . VAL A 1 92 ? 12.910 -1.716 -3.529 1.00 90.50 92 VAL A C 1
ATOM 704 O O . VAL A 1 92 ? 13.704 -1.141 -4.257 1.00 90.50 92 VAL A O 1
ATOM 707 N N . SER A 1 93 ? 12.438 -2.934 -3.805 1.00 89.94 93 SER A N 1
ATOM 708 C CA . SER A 1 93 ? 12.848 -3.675 -5.010 1.00 89.94 93 SER A CA 1
ATOM 709 C C . SER A 1 93 ? 12.551 -2.904 -6.302 1.00 89.94 93 SER A C 1
ATOM 711 O O . SER A 1 93 ? 13.425 -2.834 -7.156 1.00 89.94 93 SER A O 1
ATOM 713 N N . GLY A 1 94 ? 11.397 -2.235 -6.405 1.00 88.69 94 GLY A N 1
ATOM 714 C CA . GLY A 1 94 ? 11.055 -1.408 -7.568 1.00 88.69 94 GLY A CA 1
ATOM 715 C C . GLY A 1 94 ? 11.971 -0.190 -7.729 1.00 88.69 94 GLY A C 1
ATOM 716 O O . GLY A 1 94 ? 12.452 0.088 -8.820 1.00 88.69 94 GLY A O 1
ATOM 717 N N . VAL A 1 95 ? 12.304 0.511 -6.639 1.00 87.50 95 VAL A N 1
ATOM 718 C CA . VAL A 1 95 ? 13.284 1.616 -6.689 1.00 87.50 95 VAL A CA 1
ATOM 719 C C . VAL A 1 95 ? 14.680 1.109 -7.049 1.00 87.50 95 VAL A C 1
ATOM 721 O O . VAL A 1 95 ? 15.397 1.769 -7.793 1.00 87.50 95 VAL A O 1
ATOM 724 N N . LEU A 1 96 ? 15.061 -0.067 -6.546 1.00 84.00 96 LEU A N 1
ATOM 725 C CA . LEU A 1 96 ? 16.332 -0.701 -6.879 1.00 84.00 96 LEU A CA 1
ATOM 726 C C . LEU A 1 96 ? 16.402 -1.073 -8.372 1.00 84.00 96 LEU A C 1
ATOM 728 O O . LEU A 1 96 ? 17.477 -1.007 -8.953 1.00 84.00 96 LEU A O 1
ATOM 732 N N . MET A 1 97 ? 15.293 -1.399 -9.031 1.00 80.81 97 MET A N 1
ATOM 733 C CA . MET A 1 97 ? 15.295 -1.629 -10.482 1.00 80.81 97 MET A CA 1
ATOM 734 C C . MET A 1 97 ? 15.525 -0.364 -11.298 1.00 80.81 97 MET A C 1
ATOM 736 O O . MET A 1 97 ? 16.159 -0.435 -12.346 1.00 80.81 97 MET A O 1
ATOM 740 N N . ILE A 1 98 ? 15.027 0.781 -10.820 1.00 74.88 98 ILE A N 1
ATOM 741 C CA . ILE A 1 98 ? 14.982 2.013 -11.612 1.00 74.88 98 ILE A CA 1
ATOM 742 C C . ILE A 1 98 ? 16.386 2.574 -11.908 1.00 74.88 98 ILE A C 1
ATOM 744 O O . ILE A 1 98 ? 16.527 3.240 -12.923 1.00 74.88 98 ILE A O 1
ATOM 748 N N . ASP A 1 99 ? 17.440 2.260 -11.129 1.00 60.53 99 ASP A N 1
ATOM 749 C CA . ASP A 1 99 ? 18.786 2.833 -11.374 1.00 60.53 99 ASP A CA 1
ATOM 750 C C . ASP A 1 99 ? 20.016 2.010 -10.891 1.00 60.53 99 ASP A C 1
ATOM 752 O O . ASP A 1 99 ? 21.152 2.508 -10.866 1.00 60.53 99 ASP A O 1
ATOM 756 N N . ASN A 1 100 ? 19.879 0.727 -10.536 1.00 52.12 100 ASN A N 1
ATOM 757 C CA . ASN A 1 100 ? 20.999 -0.015 -9.931 1.00 52.12 100 ASN A CA 1
ATOM 758 C C . ASN A 1 100 ? 22.037 -0.634 -10.869 1.00 52.12 100 ASN A C 1
ATOM 760 O O . ASN A 1 100 ? 23.080 -1.053 -10.367 1.00 52.12 100 ASN A O 1
ATOM 764 N N . ALA A 1 101 ? 21.856 -0.632 -12.191 1.00 52.56 101 ALA A N 1
ATOM 765 C CA . ALA A 1 101 ? 22.962 -0.985 -13.089 1.00 52.56 101 ALA A CA 1
ATOM 766 C C . ALA A 1 101 ? 24.176 -0.049 -12.877 1.00 52.56 101 ALA A C 1
ATOM 768 O O . ALA A 1 101 ? 25.324 -0.470 -12.981 1.00 52.56 101 ALA A O 1
ATOM 769 N N . ARG A 1 102 ? 23.936 1.215 -12.490 1.00 51.47 102 ARG A N 1
ATOM 770 C CA . ARG A 1 102 ? 24.992 2.193 -12.177 1.00 51.47 102 ARG A CA 1
ATOM 771 C C . ARG A 1 102 ? 25.404 2.210 -10.706 1.00 51.47 102 ARG A C 1
ATOM 773 O O . ARG A 1 102 ? 26.589 2.362 -10.430 1.00 51.47 102 ARG A O 1
ATOM 780 N N . ALA A 1 103 ? 24.473 2.069 -9.760 1.00 47.06 103 ALA A N 1
ATOM 781 C CA . ALA A 1 103 ? 24.793 2.156 -8.329 1.00 47.06 103 ALA A CA 1
ATOM 782 C C . ALA A 1 103 ? 25.485 0.893 -7.783 1.00 47.06 103 ALA A C 1
ATOM 784 O O . ALA A 1 103 ? 26.419 1.011 -6.990 1.00 47.06 103 ALA A O 1
ATOM 785 N N . ILE A 1 104 ? 25.081 -0.302 -8.239 1.00 55.34 104 ILE A N 1
ATOM 786 C CA . ILE A 1 104 ? 25.761 -1.561 -7.893 1.00 55.34 104 ILE A CA 1
ATOM 787 C C . ILE A 1 104 ? 27.099 -1.651 -8.635 1.00 55.34 104 ILE A C 1
ATOM 789 O O . ILE A 1 104 ? 28.086 -2.014 -8.008 1.00 55.34 104 ILE A O 1
ATOM 793 N N . GLY A 1 105 ? 27.176 -1.210 -9.898 1.00 53.53 105 GLY A N 1
ATOM 794 C CA . GLY A 1 105 ? 28.445 -1.083 -10.627 1.00 53.53 105 GLY A CA 1
ATOM 795 C C . GLY A 1 105 ? 29.441 -0.142 -9.934 1.00 53.53 105 GLY A C 1
ATOM 796 O O . GLY A 1 105 ? 30.610 -0.479 -9.794 1.00 53.53 105 GLY A O 1
ATOM 797 N N . LEU A 1 106 ? 28.986 0.997 -9.392 1.00 51.28 106 LEU A N 1
ATOM 798 C CA . LEU A 1 106 ? 29.851 1.899 -8.617 1.00 51.28 106 LEU A CA 1
ATOM 799 C C . LEU A 1 106 ? 30.223 1.356 -7.231 1.00 51.28 106 LEU A C 1
ATOM 801 O O . LEU A 1 106 ? 31.333 1.612 -6.776 1.00 51.28 106 LEU A O 1
ATOM 805 N N . ALA A 1 107 ? 29.320 0.666 -6.530 1.00 48.66 107 ALA A N 1
ATOM 806 C CA . ALA A 1 107 ? 29.599 0.112 -5.202 1.00 48.66 107 ALA A CA 1
ATOM 807 C C . ALA A 1 107 ? 30.484 -1.146 -5.270 1.00 48.66 107 ALA A C 1
ATOM 809 O O . ALA A 1 107 ? 31.348 -1.328 -4.415 1.00 48.66 107 ALA A O 1
ATOM 810 N N . ALA A 1 108 ? 30.316 -1.975 -6.304 1.00 51.03 108 ALA A N 1
ATOM 811 C CA . ALA A 1 108 ? 31.190 -3.105 -6.606 1.00 51.03 108 ALA A CA 1
ATOM 812 C C . ALA A 1 108 ? 32.574 -2.624 -7.072 1.00 51.03 108 ALA A C 1
ATOM 814 O O . ALA A 1 108 ? 33.578 -3.092 -6.541 1.00 51.03 108 ALA A O 1
ATOM 815 N N . ALA A 1 109 ? 32.643 -1.597 -7.930 1.00 52.75 109 ALA A N 1
ATOM 816 C CA . ALA A 1 109 ? 33.907 -0.954 -8.305 1.00 52.75 109 ALA A CA 1
ATOM 817 C C . ALA A 1 109 ? 34.652 -0.338 -7.103 1.00 52.75 109 ALA A C 1
ATOM 819 O O . ALA A 1 109 ? 35.877 -0.271 -7.099 1.00 52.75 109 ALA A O 1
ATOM 820 N N . GLN A 1 110 ? 33.931 0.088 -6.059 1.00 50.72 110 GLN A N 1
ATOM 821 C CA . GLN A 1 110 ? 34.516 0.579 -4.802 1.00 50.72 110 GLN A CA 1
ATOM 822 C C . GLN A 1 110 ? 34.913 -0.542 -3.827 1.00 50.72 110 GLN A C 1
ATOM 824 O O . GLN A 1 110 ? 35.640 -0.284 -2.867 1.00 50.72 110 GLN A O 1
ATOM 829 N N . ALA A 1 111 ? 34.440 -1.771 -4.051 1.00 53.97 111 ALA A N 1
ATOM 830 C CA . ALA A 1 111 ? 34.759 -2.947 -3.245 1.00 53.97 111 ALA A CA 1
ATOM 831 C C . ALA A 1 111 ? 35.941 -3.758 -3.807 1.00 53.97 111 ALA A C 1
ATOM 833 O O . ALA A 1 111 ? 36.521 -4.561 -3.074 1.00 53.97 111 ALA A O 1
ATOM 834 N N . VAL A 1 112 ? 36.326 -3.540 -5.070 1.00 52.12 112 VAL A N 1
ATOM 835 C CA . VAL A 1 112 ? 37.529 -4.130 -5.668 1.00 52.12 112 VAL A CA 1
ATOM 836 C C . VAL A 1 112 ? 38.735 -3.236 -5.343 1.00 52.12 112 VAL A C 1
ATOM 838 O O . VAL A 1 112 ? 38.769 -2.075 -5.752 1.00 52.12 112 VAL A O 1
ATOM 841 N N . PRO A 1 113 ? 39.747 -3.723 -4.598 1.00 41.69 113 PRO A N 1
ATOM 842 C CA . PRO A 1 113 ? 40.966 -2.959 -4.360 1.00 41.69 113 PRO A CA 1
ATOM 843 C C . PRO A 1 113 ? 41.625 -2.589 -5.694 1.00 41.69 113 PRO A C 1
ATOM 845 O O . PRO A 1 113 ? 41.756 -3.439 -6.572 1.00 41.69 113 PRO A O 1
ATOM 848 N N . ALA A 1 114 ? 42.106 -1.347 -5.812 1.00 49.19 114 ALA A N 1
ATOM 849 C CA . ALA A 1 114 ? 42.761 -0.759 -6.991 1.00 49.19 114 ALA A CA 1
ATOM 850 C C . ALA A 1 114 ? 44.093 -1.432 -7.425 1.00 49.19 114 ALA A C 1
ATOM 852 O O . ALA A 1 114 ? 44.934 -0.804 -8.062 1.00 49.19 114 ALA A O 1
ATOM 853 N N . ALA A 1 115 ? 44.316 -2.699 -7.069 1.00 41.62 115 ALA A N 1
ATOM 854 C CA . ALA A 1 115 ? 45.523 -3.467 -7.358 1.00 41.62 115 ALA A CA 1
ATOM 855 C C . ALA A 1 115 ? 45.451 -4.292 -8.662 1.00 41.62 115 ALA A C 1
ATOM 857 O O . ALA A 1 115 ? 46.422 -4.964 -8.991 1.00 41.62 115 ALA A O 1
ATOM 858 N N . HIS A 1 116 ? 44.359 -4.217 -9.432 1.00 46.31 116 HIS A N 1
ATOM 859 C CA . HIS A 1 116 ? 44.228 -4.874 -10.744 1.00 46.31 116 HIS A CA 1
ATOM 860 C C . HIS A 1 116 ? 44.238 -3.888 -11.923 1.00 46.31 116 HIS A C 1
ATOM 862 O O . HIS A 1 116 ? 43.571 -4.098 -12.928 1.00 46.31 116 HIS A O 1
ATOM 868 N N . ALA A 1 117 ? 45.024 -2.814 -11.830 1.00 46.94 117 ALA A N 1
ATOM 869 C CA . ALA A 1 117 ? 45.375 -2.010 -12.997 1.00 46.94 117 ALA A CA 1
ATOM 870 C C . ALA A 1 117 ? 46.581 -2.649 -13.711 1.00 46.94 117 ALA A C 1
ATOM 872 O O . ALA A 1 117 ? 47.724 -2.245 -13.506 1.00 46.94 117 ALA A O 1
ATOM 873 N N . SER A 1 118 ? 46.322 -3.678 -14.518 1.00 39.28 118 SER A N 1
ATOM 874 C CA . SER A 1 118 ? 47.268 -4.202 -15.507 1.00 39.28 118 SER A CA 1
ATOM 875 C C . SER A 1 118 ? 46.565 -4.251 -16.856 1.00 39.28 118 SER A C 1
ATOM 877 O O . SER A 1 118 ? 45.859 -5.204 -17.147 1.00 39.28 118 SER A O 1
ATOM 879 N N . ASP A 1 119 ? 46.742 -3.160 -17.594 1.00 50.25 119 ASP A N 1
ATOM 880 C CA . ASP A 1 119 ? 46.937 -3.051 -19.043 1.00 50.25 119 ASP A CA 1
ATOM 881 C C . ASP A 1 119 ? 46.468 -4.223 -19.933 1.00 50.25 119 ASP A C 1
ATOM 883 O O . ASP A 1 119 ? 47.002 -5.330 -19.852 1.00 50.25 119 ASP A O 1
ATOM 887 N N . GLY A 1 120 ? 45.559 -3.918 -20.866 1.00 40.69 120 GLY A N 1
ATOM 888 C CA . GLY A 1 120 ? 45.288 -4.731 -22.055 1.00 40.69 120 GLY A CA 1
ATOM 889 C C . GLY A 1 120 ? 43.846 -5.226 -22.192 1.00 40.69 120 GLY A C 1
ATOM 890 O O . GLY A 1 120 ? 43.344 -5.904 -21.307 1.00 40.69 120 GLY A O 1
ATOM 891 N N . ASP A 1 121 ? 43.236 -4.854 -23.321 1.00 52.88 121 ASP A N 1
ATOM 892 C CA . ASP A 1 121 ? 41.973 -5.298 -23.935 1.00 52.88 121 ASP A CA 1
ATOM 893 C C . ASP A 1 121 ? 41.358 -6.642 -23.464 1.00 52.88 121 ASP A C 1
ATOM 895 O O . ASP A 1 121 ? 42.054 -7.625 -23.220 1.00 52.88 121 ASP A O 1
ATOM 899 N N . ASP A 1 122 ? 40.015 -6.679 -23.491 1.00 45.91 122 ASP A N 1
ATOM 900 C CA . ASP A 1 122 ? 39.120 -7.858 -23.441 1.00 45.91 122 ASP A CA 1
ATOM 901 C C . ASP A 1 122 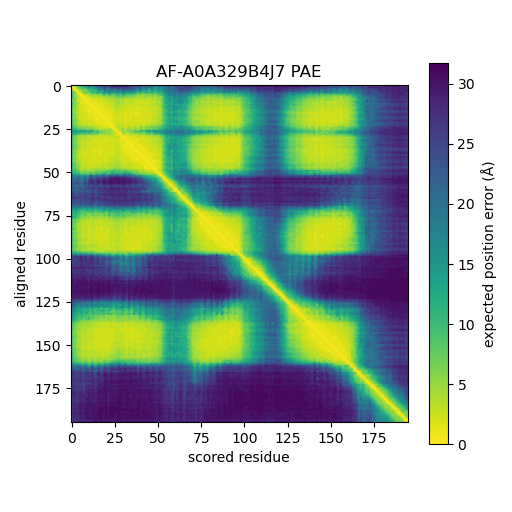? 38.639 -8.393 -22.069 1.00 45.91 122 ASP A C 1
ATOM 903 O O . ASP A 1 122 ? 38.565 -9.605 -21.858 1.00 45.91 122 ASP A O 1
ATOM 907 N N . ALA A 1 123 ? 38.181 -7.524 -21.154 1.00 46.97 123 ALA A N 1
ATOM 908 C CA . ALA A 1 123 ? 37.542 -7.941 -19.888 1.00 46.97 123 ALA A CA 1
ATOM 909 C C . ALA A 1 123 ? 36.114 -7.38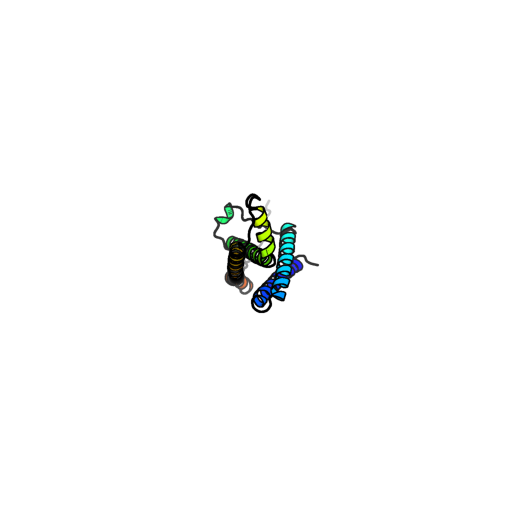8 -19.650 1.00 46.97 123 ALA A C 1
ATOM 911 O O . ALA A 1 123 ? 35.702 -7.202 -18.511 1.00 46.97 123 ALA A O 1
ATOM 912 N N . ASP A 1 124 ? 35.318 -7.169 -20.702 1.00 51.44 124 ASP A N 1
ATOM 913 C CA . ASP A 1 124 ? 33.967 -6.572 -20.591 1.00 51.44 124 ASP A CA 1
ATOM 914 C C . ASP A 1 124 ? 32.806 -7.598 -20.566 1.00 51.44 124 ASP A C 1
ATOM 916 O O . ASP A 1 124 ? 31.646 -7.244 -20.800 1.00 51.44 124 ASP A O 1
ATOM 920 N N . GLY A 1 125 ? 33.094 -8.882 -20.320 1.00 52.47 125 GLY A N 1
ATOM 921 C CA . GLY A 1 125 ? 32.084 -9.953 -20.278 1.00 52.47 125 GLY A CA 1
ATOM 922 C C . GLY A 1 125 ? 31.505 -10.233 -18.886 1.00 52.47 125 GLY A C 1
ATOM 923 O O . GLY A 1 125 ? 30.301 -10.417 -18.746 1.00 52.47 125 GLY A O 1
ATOM 924 N N . ASP A 1 126 ? 32.343 -10.218 -17.846 1.00 56.69 126 ASP A N 1
ATOM 925 C CA . ASP A 1 126 ? 31.988 -10.784 -16.532 1.00 56.69 126 ASP A CA 1
ATOM 926 C C . ASP A 1 126 ? 31.116 -9.831 -15.683 1.00 56.69 126 ASP A C 1
ATOM 928 O O . ASP A 1 126 ? 30.153 -10.249 -15.040 1.00 56.69 126 ASP A O 1
ATOM 932 N N . GLU A 1 127 ? 31.367 -8.515 -15.743 1.00 54.34 127 GLU A N 1
ATOM 933 C CA . GLU A 1 127 ? 30.560 -7.523 -15.009 1.00 54.34 127 GLU A CA 1
ATOM 934 C C . GLU A 1 127 ? 29.182 -7.274 -15.645 1.00 54.34 127 GLU A C 1
ATOM 936 O O . GLU A 1 127 ? 28.207 -6.980 -14.944 1.00 54.34 127 GLU A O 1
ATOM 941 N N . ARG A 1 128 ? 29.072 -7.419 -16.974 1.00 56.34 128 ARG A N 1
ATOM 942 C CA . ARG A 1 128 ? 27.792 -7.300 -17.691 1.00 56.34 128 ARG A CA 1
ATOM 943 C C . ARG A 1 128 ? 26.886 -8.493 -17.399 1.00 56.34 128 ARG A C 1
ATOM 945 O O . ARG A 1 128 ? 25.705 -8.283 -17.125 1.00 56.34 128 ARG A O 1
ATOM 952 N N . ASP A 1 129 ? 27.438 -9.704 -17.366 1.00 59.38 129 ASP A N 1
ATOM 953 C CA . ASP A 1 129 ? 26.690 -10.909 -16.992 1.00 59.38 129 ASP A CA 1
ATOM 954 C C . ASP A 1 129 ? 26.230 -10.859 -15.528 1.00 59.38 129 ASP A C 1
ATOM 956 O O . ASP A 1 129 ? 25.064 -11.139 -15.239 1.00 59.38 129 ASP A O 1
ATOM 960 N N . ALA A 1 130 ? 27.080 -10.400 -14.602 1.00 61.28 130 ALA A N 1
ATOM 961 C CA . ALA A 1 130 ? 26.692 -10.224 -13.201 1.00 61.28 130 ALA A CA 1
ATOM 962 C C . ALA A 1 130 ? 25.542 -9.209 -13.025 1.00 61.28 130 ALA A C 1
ATOM 964 O O . ALA A 1 130 ? 24.622 -9.440 -12.232 1.00 61.28 130 ALA A O 1
ATOM 965 N N . GLY A 1 131 ? 25.558 -8.108 -13.784 1.00 61.94 131 GLY A N 1
ATOM 966 C CA . GLY A 1 131 ? 24.490 -7.105 -13.787 1.00 61.94 131 GLY A CA 1
ATOM 967 C C . GLY A 1 131 ? 23.157 -7.641 -14.317 1.00 61.94 131 GLY A C 1
ATOM 968 O O . GLY A 1 131 ? 22.118 -7.381 -13.709 1.00 61.94 131 GLY A O 1
ATOM 969 N N . LEU A 1 132 ? 23.189 -8.431 -15.396 1.00 61.59 132 LEU A N 1
ATOM 970 C CA . LEU A 1 132 ? 22.004 -9.064 -15.990 1.00 61.59 132 LEU A CA 1
ATOM 971 C C . LEU A 1 132 ? 21.384 -10.124 -15.064 1.00 61.59 132 LEU A C 1
ATOM 973 O O . LEU A 1 132 ? 20.161 -10.195 -14.919 1.00 61.59 132 LEU A O 1
ATOM 977 N N . ILE A 1 133 ? 22.219 -10.915 -14.383 1.00 63.09 133 ILE A N 1
ATOM 978 C CA . ILE A 1 133 ? 21.760 -11.901 -13.393 1.00 63.09 133 ILE A CA 1
ATOM 979 C C . ILE A 1 133 ? 21.130 -11.192 -12.185 1.00 63.09 133 ILE A C 1
ATOM 981 O O . ILE A 1 133 ? 20.079 -11.612 -11.688 1.00 63.09 133 ILE A O 1
ATOM 985 N N . ALA A 1 134 ? 21.736 -10.095 -11.721 1.00 70.62 134 ALA A N 1
ATOM 986 C CA . ALA A 1 134 ? 21.207 -9.306 -10.615 1.00 70.62 134 ALA A CA 1
ATOM 987 C C . ALA A 1 134 ? 19.879 -8.620 -10.974 1.00 70.62 134 ALA A C 1
ATOM 989 O O . ALA A 1 134 ? 18.953 -8.652 -10.163 1.00 70.62 134 ALA A O 1
ATOM 990 N N . SER A 1 135 ? 19.751 -8.041 -12.174 1.00 72.25 135 SER A N 1
ATOM 991 C CA . SER A 1 135 ? 18.498 -7.418 -12.618 1.00 72.25 135 SER A CA 1
ATOM 992 C C . SER A 1 135 ? 17.372 -8.440 -12.758 1.00 72.25 135 SER A C 1
ATOM 994 O O . SER A 1 135 ? 16.284 -8.191 -12.245 1.00 72.25 135 SER A O 1
ATOM 996 N N . GLY A 1 136 ? 17.644 -9.611 -13.346 1.00 77.62 136 GLY A N 1
ATOM 997 C CA . GLY A 1 136 ? 16.649 -10.685 -13.454 1.00 77.62 136 GLY A CA 1
ATOM 998 C C . GLY A 1 136 ? 16.212 -11.228 -12.087 1.00 77.62 136 GLY A C 1
ATOM 999 O O . GLY A 1 136 ? 15.027 -11.434 -11.843 1.00 77.62 136 GLY A O 1
ATOM 1000 N N . SER A 1 137 ? 17.150 -11.367 -11.144 1.00 85.25 137 SER A N 1
ATOM 1001 C CA . SER A 1 137 ? 16.832 -11.788 -9.769 1.00 85.25 137 SER A CA 1
ATOM 1002 C C . SER A 1 137 ? 15.993 -10.748 -9.017 1.00 85.25 137 SER A C 1
ATOM 1004 O O . SER A 1 137 ? 15.146 -11.099 -8.193 1.00 85.25 137 SER A O 1
ATOM 1006 N N . LEU A 1 138 ? 16.231 -9.455 -9.268 1.00 87.12 138 LEU A N 1
ATOM 1007 C CA . LEU A 1 138 ? 15.423 -8.378 -8.698 1.00 87.12 138 LEU A CA 1
ATOM 1008 C C . LEU A 1 138 ? 14.011 -8.372 -9.292 1.00 87.12 138 LEU A C 1
ATOM 1010 O O . LEU A 1 138 ? 13.068 -8.157 -8.532 1.00 87.12 138 LEU A O 1
ATOM 1014 N N . GLU A 1 139 ? 13.867 -8.632 -10.594 1.00 87.81 139 GLU A N 1
ATOM 1015 C CA . GLU A 1 139 ? 12.581 -8.785 -11.296 1.00 87.81 139 GLU A CA 1
ATOM 1016 C C . GLU A 1 139 ? 11.715 -9.871 -10.683 1.00 87.81 139 GLU A C 1
ATOM 1018 O O . GLU A 1 139 ? 10.622 -9.582 -10.186 1.00 87.81 139 GLU A O 1
ATOM 1023 N N . GLU A 1 140 ? 12.264 -11.076 -10.575 1.00 90.94 140 GLU A N 1
ATOM 1024 C CA . GLU A 1 140 ? 11.577 -12.204 -9.953 1.00 90.94 140 GLU A CA 1
ATOM 1025 C C . GLU A 1 140 ? 11.206 -11.904 -8.489 1.00 90.94 140 GLU A C 1
ATOM 1027 O O . GLU A 1 140 ? 10.093 -12.193 -8.039 1.00 90.94 140 GLU A O 1
ATOM 1032 N N . LEU A 1 141 ? 12.107 -11.262 -7.733 1.00 90.69 141 LEU A N 1
ATOM 1033 C CA . LEU A 1 141 ? 11.829 -10.869 -6.352 1.00 90.69 141 LEU A CA 1
ATOM 1034 C C . LEU A 1 141 ? 10.711 -9.821 -6.261 1.00 90.69 141 LEU A C 1
ATOM 1036 O O . LEU A 1 141 ? 9.871 -9.910 -5.361 1.00 90.69 141 LEU A O 1
ATOM 1040 N N . HIS A 1 142 ? 10.695 -8.821 -7.141 1.00 93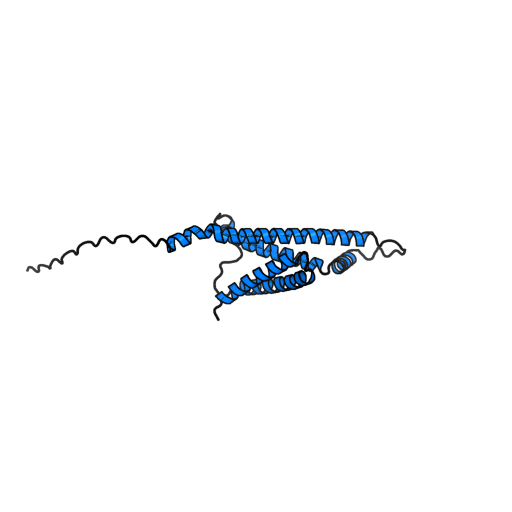.19 142 HIS A N 1
ATOM 1041 C CA . HIS A 1 142 ? 9.666 -7.785 -7.147 1.00 93.19 142 HIS A CA 1
ATOM 1042 C C . HIS A 1 142 ? 8.299 -8.372 -7.490 1.00 93.19 142 HIS A C 1
ATOM 1044 O O . HIS A 1 142 ? 7.333 -8.109 -6.771 1.00 93.19 142 HIS A O 1
ATOM 1050 N N . GLU A 1 143 ? 8.228 -9.215 -8.521 1.00 92.81 143 GLU A N 1
ATOM 1051 C CA . GLU A 1 143 ? 7.005 -9.913 -8.913 1.00 92.81 143 GLU A CA 1
ATOM 1052 C C . GLU A 1 143 ? 6.499 -10.812 -7.774 1.00 92.81 143 GLU A C 1
ATOM 1054 O O . GLU A 1 143 ? 5.329 -10.739 -7.373 1.00 92.81 143 GLU A O 1
ATOM 1059 N N . PHE A 1 144 ? 7.392 -11.603 -7.171 1.00 94.81 144 PHE A N 1
ATOM 1060 C CA . PHE A 1 144 ? 7.062 -12.443 -6.024 1.00 94.81 144 PHE A CA 1
ATOM 1061 C C . PHE A 1 144 ? 6.515 -11.615 -4.856 1.00 94.81 144 PHE A C 1
ATOM 1063 O O . PHE A 1 144 ? 5.473 -11.949 -4.281 1.00 94.81 144 PHE A O 1
ATOM 1070 N N . LEU A 1 145 ? 7.188 -10.517 -4.502 1.00 94.44 145 LEU A N 1
ATOM 1071 C CA . LEU A 1 145 ? 6.760 -9.633 -3.421 1.00 94.44 145 LEU A CA 1
ATOM 1072 C C . LEU A 1 145 ? 5.428 -8.942 -3.747 1.00 94.44 145 LEU A C 1
ATOM 1074 O O . LEU A 1 145 ? 4.601 -8.777 -2.841 1.00 94.44 145 LEU A O 1
ATOM 1078 N N . ALA A 1 146 ? 5.187 -8.565 -5.005 1.00 93.06 146 ALA A N 1
ATOM 1079 C CA . ALA A 1 146 ? 3.939 -7.953 -5.455 1.00 93.06 146 ALA A CA 1
ATOM 1080 C C . ALA A 1 146 ? 2.772 -8.931 -5.306 1.00 93.06 146 ALA A C 1
ATOM 1082 O O . ALA A 1 146 ? 1.775 -8.615 -4.645 1.00 93.06 146 ALA A O 1
ATOM 1083 N N . ASN A 1 147 ? 2.943 -10.157 -5.798 1.00 94.12 147 ASN A N 1
ATOM 1084 C CA . ASN A 1 147 ? 1.950 -11.220 -5.687 1.00 94.12 147 ASN A CA 1
ATOM 1085 C C . ASN A 1 147 ? 1.708 -11.634 -4.226 1.00 94.12 147 ASN A C 1
ATOM 1087 O O . ASN A 1 147 ? 0.557 -11.778 -3.798 1.00 94.12 147 ASN A O 1
ATOM 1091 N N . ALA A 1 148 ? 2.762 -11.741 -3.412 1.00 94.81 148 ALA A N 1
ATOM 1092 C CA . ALA A 1 148 ? 2.641 -12.021 -1.982 1.00 94.81 148 ALA A CA 1
ATOM 1093 C C . ALA A 1 148 ? 1.884 -10.906 -1.241 1.00 94.81 148 ALA A C 1
ATOM 1095 O O . ALA A 1 148 ? 1.006 -11.180 -0.415 1.00 94.81 148 ALA A O 1
ATOM 1096 N N . THR A 1 149 ? 2.177 -9.642 -1.554 1.00 93.69 149 THR A N 1
ATOM 1097 C CA . THR A 1 149 ? 1.499 -8.482 -0.959 1.00 93.69 149 THR A CA 1
ATOM 1098 C C . THR A 1 149 ? 0.023 -8.445 -1.350 1.00 93.69 149 THR A C 1
ATOM 1100 O O . THR A 1 149 ? -0.831 -8.205 -0.490 1.00 93.69 149 THR A O 1
ATOM 1103 N N . LEU A 1 150 ? -0.304 -8.756 -2.608 1.00 93.19 150 LEU A N 1
ATOM 1104 C CA . LEU A 1 150 ? -1.684 -8.860 -3.077 1.00 93.19 150 LEU A CA 1
ATOM 1105 C C . LEU A 1 150 ? -2.444 -9.992 -2.368 1.00 93.19 150 LEU A C 1
ATOM 1107 O O . LEU A 1 150 ? -3.569 -9.786 -1.904 1.00 93.19 150 LEU A O 1
ATOM 1111 N N . ALA A 1 151 ? -1.822 -11.162 -2.205 1.00 93.94 151 ALA A N 1
ATOM 1112 C CA . ALA A 1 151 ? -2.410 -12.282 -1.473 1.00 93.94 151 ALA A CA 1
ATOM 1113 C C . ALA A 1 151 ? -2.686 -11.922 -0.002 1.00 93.94 151 ALA A C 1
ATOM 111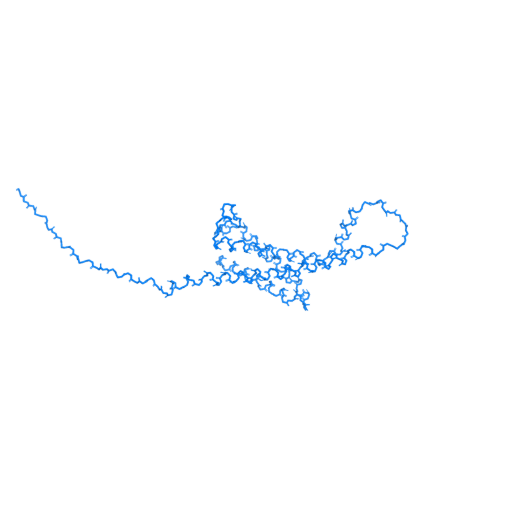5 O O . ALA A 1 151 ? -3.773 -12.196 0.521 1.00 93.94 151 ALA A O 1
ATOM 1116 N N . LEU A 1 152 ? -1.742 -11.244 0.661 1.00 93.06 152 LEU A N 1
ATOM 1117 C CA . LEU A 1 152 ? -1.928 -10.729 2.020 1.00 93.06 152 LEU A CA 1
ATOM 1118 C C . LEU A 1 152 ? -3.065 -9.702 2.086 1.00 93.06 152 LEU A C 1
ATOM 1120 O O . LEU A 1 152 ? -3.860 -9.738 3.029 1.00 93.06 152 LEU A O 1
ATOM 1124 N N . ALA A 1 153 ? -3.185 -8.817 1.093 1.00 90.81 153 ALA A N 1
ATOM 1125 C CA . ALA A 1 153 ? -4.282 -7.855 1.002 1.00 90.81 153 ALA A CA 1
ATOM 1126 C C . ALA A 1 153 ? -5.644 -8.549 0.840 1.00 90.81 153 ALA A C 1
ATOM 1128 O O . ALA A 1 153 ? -6.594 -8.210 1.554 1.00 90.81 153 ALA A O 1
ATOM 1129 N N . GLY A 1 154 ? -5.734 -9.572 -0.012 1.00 90.25 154 GLY A N 1
ATOM 1130 C CA . GLY A 1 154 ? -6.928 -10.408 -0.145 1.00 90.25 154 GLY A CA 1
ATOM 1131 C C . GLY A 1 154 ? -7.298 -11.084 1.178 1.00 90.25 154 GLY A C 1
ATOM 1132 O O . GLY A 1 154 ? -8.431 -10.958 1.651 1.00 90.25 154 GLY A O 1
ATOM 1133 N N . LEU A 1 155 ? -6.323 -11.711 1.842 1.00 89.81 155 LEU A N 1
ATOM 1134 C CA . LEU A 1 155 ? -6.506 -12.317 3.163 1.00 89.81 155 LEU A CA 1
ATOM 1135 C C . LEU A 1 155 ? -6.968 -11.290 4.211 1.00 89.81 155 LEU A C 1
ATOM 1137 O O . LEU A 1 155 ? -7.827 -11.594 5.042 1.00 89.81 155 LEU A O 1
ATOM 1141 N N . HIS A 1 156 ? -6.445 -10.065 4.164 1.00 88.31 156 HIS A N 1
ATOM 1142 C CA . HIS A 1 156 ? -6.854 -8.974 5.047 1.00 88.31 156 HIS A CA 1
ATOM 1143 C C . HIS A 1 156 ? -8.330 -8.618 4.871 1.00 88.31 156 HIS A C 1
ATOM 1145 O O . HIS A 1 156 ? -9.061 -8.533 5.862 1.00 88.31 156 HIS A O 1
ATOM 1151 N N . VAL A 1 157 ? -8.792 -8.488 3.628 1.00 88.38 157 VAL A N 1
ATOM 1152 C CA . VAL A 1 157 ? -10.206 -8.239 3.323 1.00 88.38 157 VAL A CA 1
ATOM 1153 C C . VAL A 1 157 ? -11.071 -9.420 3.773 1.00 88.38 157 VAL A C 1
ATOM 1155 O O . VAL A 1 157 ? -12.067 -9.218 4.471 1.00 88.38 157 VAL A O 1
ATOM 1158 N N . VAL A 1 158 ? -10.671 -10.658 3.467 1.00 85.88 158 VAL A N 1
ATOM 1159 C CA . VAL A 1 158 ? -11.408 -11.870 3.865 1.00 85.88 158 VAL A CA 1
ATOM 1160 C C . VAL A 1 158 ? -11.547 -11.970 5.383 1.00 85.88 158 VAL A C 1
ATOM 1162 O O . VAL A 1 158 ? -12.640 -12.241 5.875 1.00 85.88 158 VAL A O 1
ATOM 1165 N N . LEU A 1 159 ? -10.491 -11.700 6.151 1.00 78.94 159 LEU A N 1
ATOM 1166 C CA . LEU A 1 159 ? -10.555 -11.723 7.615 1.00 78.94 159 LEU A CA 1
ATOM 1167 C C . LEU A 1 159 ? -11.468 -10.628 8.179 1.00 78.94 159 LEU A C 1
ATOM 1169 O O . LEU A 1 159 ? -12.181 -10.874 9.156 1.00 78.94 159 LEU A O 1
ATOM 1173 N N . LEU A 1 160 ? -11.500 -9.444 7.560 1.00 79.00 160 LEU A N 1
ATOM 1174 C CA . LEU A 1 160 ? -12.443 -8.391 7.944 1.00 79.00 160 LEU A CA 1
ATOM 1175 C C . LEU A 1 160 ? -13.898 -8.814 7.700 1.00 79.00 160 LEU A C 1
ATOM 1177 O O . LEU A 1 160 ? -14.740 -8.629 8.584 1.00 79.00 160 LEU A O 1
ATOM 1181 N N . PHE A 1 161 ? -14.194 -9.407 6.541 1.00 73.69 161 PHE A N 1
ATOM 1182 C CA . PHE A 1 161 ? -15.551 -9.819 6.170 1.00 73.69 161 PHE A CA 1
ATOM 1183 C C . PHE A 1 161 ? -16.015 -11.107 6.863 1.00 73.69 161 PHE A C 1
ATOM 1185 O O . PHE A 1 161 ? -17.180 -11.205 7.248 1.00 73.69 161 PHE A O 1
ATOM 1192 N N . GLY A 1 162 ? -15.128 -12.085 7.041 1.00 66.94 162 GLY A N 1
ATOM 1193 C CA . GLY A 1 162 ? -15.430 -13.391 7.628 1.00 66.94 162 GLY A CA 1
ATOM 1194 C C . GLY A 1 162 ? -15.629 -13.344 9.143 1.00 66.94 162 GLY A C 1
ATOM 1195 O O . GLY A 1 162 ? -16.505 -14.028 9.666 1.00 66.94 162 GLY A O 1
ATOM 1196 N N . TRP A 1 163 ? -14.885 -12.493 9.860 1.00 59.56 163 TRP A N 1
ATOM 1197 C CA . TRP A 1 163 ? -14.901 -12.487 11.332 1.00 59.56 163 TRP A CA 1
ATOM 1198 C C . TRP A 1 163 ? -15.918 -11.509 11.951 1.00 59.56 163 TRP A C 1
ATOM 1200 O O . TRP A 1 163 ? -16.271 -11.631 13.124 1.00 59.56 163 TRP A O 1
ATOM 1210 N N . ARG A 1 164 ? -16.428 -10.533 11.186 1.00 53.16 164 ARG A N 1
ATOM 1211 C CA . ARG A 1 164 ? -17.390 -9.518 11.673 1.00 53.16 164 ARG A CA 1
ATOM 1212 C C . ARG A 1 164 ? -18.867 -9.863 11.419 1.00 53.16 164 ARG A C 1
ATOM 1214 O O . ARG A 1 164 ? -19.725 -9.104 11.867 1.00 53.16 164 ARG A O 1
ATOM 1221 N N . ARG A 1 165 ? -19.202 -10.997 10.782 1.00 51.78 165 ARG A N 1
ATOM 1222 C CA . ARG A 1 165 ? -20.610 -11.391 10.540 1.00 51.78 165 ARG A CA 1
ATOM 1223 C C . ARG A 1 165 ? -21.466 -11.633 11.803 1.00 51.78 165 ARG A C 1
ATOM 1225 O O . ARG A 1 165 ? -22.612 -11.187 11.791 1.00 51.78 165 ARG A O 1
ATOM 1232 N N . PRO A 1 166 ? -20.992 -12.242 12.912 1.00 48.81 166 PRO A N 1
ATOM 1233 C CA . PRO A 1 166 ? -21.885 -12.544 14.037 1.00 48.81 166 PRO A CA 1
ATOM 1234 C C . PRO A 1 166 ? -22.194 -11.346 14.956 1.00 48.81 166 PRO A C 1
ATOM 1236 O O . PRO A 1 166 ? -23.082 -11.447 15.794 1.00 48.81 166 PRO A O 1
ATOM 1239 N N . LEU A 1 167 ? -21.516 -10.200 14.802 1.00 46.81 167 LEU A N 1
ATOM 1240 C CA . LEU A 1 167 ? -21.762 -8.996 15.617 1.00 46.81 167 LEU A CA 1
ATOM 1241 C C . LEU A 1 167 ? -22.763 -8.015 14.984 1.00 46.81 167 LEU A C 1
ATOM 1243 O O . LEU A 1 167 ? -23.308 -7.177 15.690 1.00 46.81 167 LEU A O 1
ATOM 1247 N N . ALA A 1 168 ? -23.026 -8.124 13.677 1.00 40.31 168 ALA A N 1
ATOM 1248 C CA . ALA A 1 168 ? -24.094 -7.369 13.013 1.00 40.31 168 ALA A CA 1
ATOM 1249 C C . ALA A 1 168 ? -25.476 -8.013 13.235 1.00 40.31 168 ALA A C 1
ATOM 1251 O O . ALA A 1 168 ? -26.498 -7.328 13.255 1.00 40.31 168 ALA A O 1
ATOM 1252 N N . LEU A 1 169 ? -25.511 -9.334 13.447 1.00 47.34 169 LEU A N 1
ATOM 1253 C CA . LEU A 1 169 ? -26.751 -10.071 13.683 1.00 47.34 169 LEU A CA 1
ATOM 1254 C C . LEU A 1 169 ? -27.346 -9.787 15.067 1.00 47.34 169 LEU A C 1
ATOM 1256 O O . LEU A 1 169 ? -28.560 -9.718 15.176 1.00 47.34 169 LEU A O 1
ATOM 1260 N N . THR A 1 170 ? -26.549 -9.523 16.105 1.00 48.59 170 THR A N 1
ATOM 1261 C CA . THR A 1 170 ? -27.082 -9.146 17.432 1.00 48.59 170 THR A CA 1
ATOM 1262 C C . THR A 1 170 ? -27.574 -7.699 17.505 1.00 48.59 170 THR A C 1
ATOM 1264 O O . THR A 1 170 ? -28.369 -7.359 18.377 1.00 48.59 170 THR A O 1
ATOM 1267 N N . THR A 1 171 ? -27.143 -6.837 16.580 1.00 51.78 171 THR A N 1
ATOM 1268 C CA . THR A 1 171 ? -27.686 -5.478 16.430 1.00 51.78 171 THR A CA 1
ATOM 1269 C C . THR A 1 171 ? -28.935 -5.426 15.550 1.00 51.78 171 THR A C 1
ATOM 1271 O O . THR A 1 171 ? -29.702 -4.476 15.664 1.00 51.78 171 THR A O 1
ATOM 1274 N N . LEU A 1 172 ? -29.160 -6.436 14.697 1.00 50.16 172 LEU A N 1
ATOM 1275 C CA . LEU A 1 172 ? -30.362 -6.547 13.859 1.00 50.16 172 LEU A CA 1
ATOM 1276 C C . LEU A 1 172 ? -31.462 -7.390 14.535 1.00 50.16 172 LEU A C 1
ATOM 1278 O O . LEU A 1 172 ? -32.635 -7.032 14.495 1.00 50.16 172 LEU A O 1
ATOM 1282 N N . PHE A 1 173 ? -31.080 -8.467 15.225 1.00 53.56 173 PHE A N 1
ATOM 1283 C CA . PHE A 1 173 ? -31.927 -9.222 16.146 1.00 53.56 173 PHE A CA 1
ATOM 1284 C C . PHE A 1 173 ? -31.702 -8.662 17.546 1.00 53.56 173 PHE A C 1
ATOM 1286 O O . PHE A 1 173 ? -30.914 -9.194 18.328 1.00 53.56 173 PHE A O 1
ATOM 1293 N N . GLY A 1 174 ? -32.337 -7.517 17.808 1.00 39.31 174 GLY A N 1
ATOM 1294 C CA . GLY A 1 174 ? -32.212 -6.788 19.065 1.00 39.31 174 GLY A CA 1
ATOM 1295 C C . GLY A 1 174 ? -32.379 -7.685 20.299 1.00 39.31 174 GLY A C 1
ATOM 1296 O O . GLY A 1 174 ? -33.017 -8.739 20.222 1.00 39.31 174 GLY A O 1
ATOM 1297 N N . PRO A 1 175 ? -31.822 -7.280 21.455 1.00 44.50 175 PRO A N 1
ATOM 1298 C CA . PRO A 1 175 ? -31.913 -8.055 22.683 1.00 44.50 175 PRO A CA 1
ATOM 1299 C C . PRO A 1 175 ? -33.385 -8.346 22.965 1.00 44.50 175 PRO A C 1
ATOM 1301 O O . PRO A 1 175 ? -34.170 -7.428 23.209 1.00 44.50 175 PRO A O 1
ATOM 1304 N N . GLY A 1 176 ? -33.762 -9.626 22.878 1.00 44.41 176 GLY A N 1
ATOM 1305 C CA . GLY A 1 176 ? -35.111 -10.077 23.180 1.00 44.41 176 GLY A CA 1
ATOM 1306 C C . GLY A 1 176 ? -35.525 -9.475 24.514 1.00 44.41 176 GLY A C 1
ATOM 1307 O O . GLY A 1 176 ? -34.866 -9.705 25.530 1.00 44.41 176 GLY A O 1
ATOM 1308 N N . ARG A 1 177 ? -36.566 -8.632 24.484 1.00 42.91 177 ARG A N 1
ATOM 1309 C CA . ARG A 1 177 ? -37.133 -7.972 25.660 1.00 42.91 177 ARG A CA 1
ATOM 1310 C C . ARG A 1 177 ? -37.308 -9.023 26.752 1.00 42.91 177 ARG A C 1
ATOM 1312 O O . ARG A 1 177 ? -38.218 -9.848 26.681 1.00 42.91 177 ARG A O 1
ATOM 1319 N N . ARG A 1 178 ? -36.461 -8.985 27.783 1.00 48.97 178 ARG A N 1
ATOM 1320 C CA . ARG A 1 178 ? -36.779 -9.649 29.045 1.00 48.97 178 ARG A CA 1
ATOM 1321 C C . ARG A 1 178 ? -38.070 -9.002 29.526 1.00 48.97 178 ARG A C 1
ATOM 1323 O O . ARG A 1 178 ? -38.082 -7.815 29.839 1.00 48.97 178 ARG A O 1
ATOM 1330 N N . ARG A 1 179 ? -39.163 -9.770 29.520 1.00 44.97 179 ARG A N 1
ATOM 1331 C CA . ARG A 1 179 ? -40.407 -9.410 30.201 1.00 44.97 179 ARG A CA 1
ATOM 1332 C C . ARG A 1 179 ? -40.047 -9.120 31.652 1.00 44.97 179 ARG A C 1
ATOM 1334 O O . ARG A 1 179 ? -39.787 -10.035 32.427 1.00 44.97 179 ARG A O 1
ATOM 1341 N N . THR A 1 180 ? -40.006 -7.843 32.001 1.00 46.75 180 THR A N 1
ATOM 1342 C CA . THR A 1 180 ? -40.108 -7.390 33.380 1.00 46.75 180 THR A CA 1
ATOM 1343 C C . THR A 1 180 ? -41.462 -7.867 33.888 1.00 46.75 180 THR A C 1
ATOM 1345 O O . THR A 1 180 ? -42.502 -7.349 33.486 1.00 46.75 180 THR A O 1
ATOM 1348 N N . VAL A 1 181 ? -41.460 -8.921 34.700 1.00 54.72 181 VAL A N 1
ATOM 1349 C CA . VAL A 1 181 ? -42.631 -9.317 35.478 1.00 54.72 181 VAL A CA 1
ATOM 1350 C C . VAL A 1 181 ? -42.808 -8.238 36.540 1.00 54.72 181 VAL A C 1
ATOM 1352 O O . VAL A 1 181 ? -42.038 -8.165 37.494 1.00 54.72 181 VAL A O 1
ATOM 1355 N N . SER A 1 182 ? -43.773 -7.347 36.329 1.00 46.97 182 SER A N 1
ATOM 1356 C CA . SER A 1 182 ? -44.186 -6.353 37.314 1.00 46.97 182 SER A CA 1
ATOM 1357 C C . SER A 1 182 ? -44.704 -7.087 38.551 1.00 46.97 182 SER A C 1
ATOM 1359 O O . SER A 1 182 ? -45.754 -7.725 38.508 1.00 46.97 182 SER A O 1
ATOM 1361 N N . ARG A 1 183 ? -43.948 -7.036 39.650 1.00 58.31 183 ARG A N 1
ATOM 1362 C CA . ARG A 1 183 ? -44.403 -7.501 40.964 1.00 58.31 183 ARG A CA 1
ATOM 1363 C C . ARG A 1 183 ? -45.488 -6.532 41.467 1.00 58.31 183 ARG A C 1
ATOM 1365 O O . ARG A 1 183 ? -45.228 -5.329 41.426 1.00 58.31 183 ARG A O 1
ATOM 1372 N N . PRO A 1 184 ? -46.669 -6.988 41.929 1.00 56.28 184 PRO A N 1
ATOM 1373 C CA . PRO A 1 184 ? -47.695 -6.085 42.443 1.00 56.28 184 PRO A CA 1
ATOM 1374 C C . PRO A 1 184 ? -47.185 -5.343 43.681 1.00 56.28 184 PRO A C 1
ATOM 1376 O O . PRO A 1 184 ? -46.445 -5.905 44.492 1.00 56.28 184 PRO A O 1
ATOM 1379 N N . ALA A 1 185 ? -47.566 -4.071 43.786 1.00 54.28 185 ALA A N 1
ATOM 1380 C CA 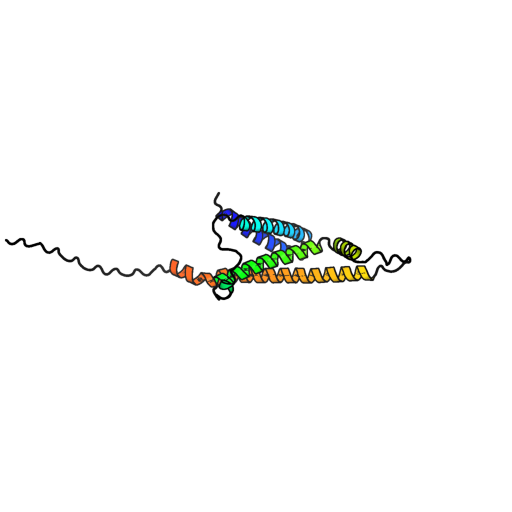. ALA A 1 185 ? -47.206 -3.173 44.871 1.00 54.28 185 ALA A CA 1
ATOM 1381 C C . ALA A 1 185 ? -47.609 -3.755 46.236 1.00 54.28 185 ALA A C 1
ATOM 1383 O O . ALA A 1 185 ? -48.766 -4.110 46.452 1.00 54.28 185 ALA A O 1
ATOM 1384 N N . ALA A 1 186 ? -46.647 -3.837 47.155 1.00 55.56 186 ALA A N 1
ATOM 1385 C CA . ALA A 1 186 ? -46.929 -4.082 48.560 1.00 55.56 186 ALA A CA 1
ATOM 1386 C C . ALA A 1 186 ? -47.544 -2.810 49.163 1.00 55.56 186 ALA A C 1
ATOM 1388 O O . ALA A 1 186 ? -46.998 -1.716 49.016 1.00 55.56 186 ALA A O 1
ATOM 1389 N N . THR A 1 187 ? -48.696 -2.971 49.802 1.00 62.94 187 THR A N 1
ATOM 1390 C CA . THR A 1 187 ? -49.434 -1.944 50.542 1.00 62.94 187 THR A CA 1
ATOM 1391 C C . THR A 1 187 ? -48.617 -1.406 51.725 1.00 62.94 187 THR A C 1
ATOM 1393 O O . THR A 1 187 ? -47.974 -2.204 52.410 1.00 62.94 187 THR A O 1
ATOM 1396 N N . PRO A 1 188 ? -48.652 -0.094 52.020 1.00 58.50 188 PRO A N 1
ATOM 1397 C CA . PRO A 1 188 ? -47.989 0.459 53.196 1.00 58.50 188 PRO A CA 1
ATOM 1398 C C . PRO A 1 188 ? -48.776 0.114 54.470 1.00 58.50 188 PRO A C 1
ATOM 1400 O O . PRO A 1 188 ? -49.934 0.497 54.616 1.00 58.50 188 PRO A O 1
ATOM 1403 N N . SER A 1 189 ? -48.146 -0.607 55.398 1.00 56.91 189 SER A N 1
ATOM 1404 C CA . SER A 1 189 ? -48.641 -0.788 56.765 1.00 56.91 189 SER A CA 1
ATOM 1405 C C . SER A 1 189 ? -48.340 0.463 57.597 1.00 56.91 189 SER A C 1
ATOM 1407 O O . SER A 1 189 ? -47.186 0.877 57.711 1.00 56.91 189 SER A O 1
ATOM 1409 N N . THR A 1 190 ? -49.388 1.057 58.163 1.00 61.50 190 THR A N 1
ATOM 1410 C CA . THR A 1 190 ? -49.361 2.158 59.137 1.00 61.50 190 THR A CA 1
ATOM 1411 C C . THR A 1 190 ? -48.626 1.769 60.426 1.00 61.50 190 THR A C 1
ATOM 1413 O O . THR A 1 190 ? -48.784 0.632 60.874 1.00 61.50 190 THR A O 1
ATOM 1416 N N . PRO A 1 191 ? -47.878 2.681 61.076 1.00 61.19 191 PRO A N 1
ATOM 1417 C CA . PRO A 1 191 ? -47.346 2.434 62.408 1.00 61.19 191 PRO A CA 1
ATOM 1418 C C . PRO A 1 191 ? -48.439 2.696 63.452 1.00 61.19 191 PRO A C 1
ATOM 1420 O O . PRO A 1 191 ? -48.913 3.824 63.593 1.00 61.19 191 PRO A O 1
ATOM 1423 N N . SER A 1 192 ? -48.839 1.659 64.187 1.00 52.34 192 SER A N 1
ATOM 1424 C CA . SER A 1 192 ? -49.597 1.827 65.426 1.00 52.34 192 SER A CA 1
ATOM 1425 C C . SER A 1 192 ? -48.677 2.451 66.472 1.00 52.34 192 SER A C 1
ATOM 1427 O O . SER A 1 192 ? -47.717 1.825 66.918 1.00 52.34 192 SER A O 1
ATOM 1429 N N . ALA A 1 193 ? -48.959 3.702 66.825 1.00 49.94 193 ALA A N 1
ATOM 1430 C CA . ALA A 1 193 ? -48.567 4.265 68.103 1.00 49.94 193 ALA A CA 1
ATOM 1431 C C . ALA A 1 193 ? -49.580 3.768 69.138 1.00 49.94 193 ALA A C 1
ATOM 1433 O O . ALA A 1 193 ? -50.765 4.077 69.028 1.00 49.94 193 ALA A O 1
ATOM 1434 N N . GLU A 1 194 ? -49.117 3.004 70.119 1.00 53.22 194 GLU A N 1
ATOM 1435 C CA . GLU A 1 194 ? -49.849 2.792 71.362 1.00 53.22 194 GLU A CA 1
ATOM 1436 C C . GLU A 1 194 ? -48.908 3.050 72.539 1.00 53.22 194 GLU A C 1
ATOM 1438 O O . GLU A 1 194 ? -47.698 2.822 72.462 1.00 53.22 194 GLU A O 1
ATOM 1443 N N . SER A 1 195 ? -49.530 3.650 73.545 1.00 49.66 195 SER A N 1
ATOM 1444 C CA . SER A 1 195 ? -49.050 4.259 74.784 1.00 49.66 195 SER A CA 1
ATOM 1445 C C . SER A 1 195 ? -48.518 3.280 75.817 1.00 49.66 195 SER A C 1
ATOM 1447 O O . SER A 1 195 ? -49.159 2.215 75.960 1.00 49.66 195 SER A O 1
#